Protein AF-A0A8J5CDT2-F1 (afdb_monomer)

InterPro domains:
  IPR004140 Exocyst complex component Exo70 [PTHR12542] (55-231)
  IPR016159 Cullin repeat-like-containing domain superfamily [SSF74788] (76-231)

pLDDT: mean 77.02, std 21.39, range [27.89, 98.38]

Organism: Zingiber officinale (NCBI:txid94328)

Sequence (257 aa):
MAVPQTIASLSRRANLLKESLEKSQSNTESMVAILGSFDHRLSALEAAMRPTQVRTHAIRMAHENIDKALKTTELILTQFDVSSQAEATILRGPHEDLESYLVAVDSLKRTVHFFSSNKSLKNCDRVLNHSNSLLAKAILKLEEEFKQLLATYSKPIEPDRLFDCLPKSLQPQSDQPGNQTDGRKPEHRSLEAAVYKTPTLIPPRVLPLLHDLANQLVQAGHQQQCAKIYRYLCTCFFPENWYYYPFNKSFHEAPMA

Radius of gyration: 49.69 Å; Cα contacts (8 Å, |Δi|>4): 101; chains: 1; bounding box: 106×49×161 Å

Mean predicted aligned error: 15.91 Å

Nearest PDB structures (foldseek):
  2b1e-assembly1_A  TM=8.070E-01  e=1.605E-02  Saccharomyces cerevisiae

Secondary structure (DSSP, 8-state):
--HHHHHHHHHHHHHHHHHHHHHHHHHHHHHHHHHHHHHHHHHHHHHHHHHHHHHHHHHHHHHHHHHHHHHHHHHHHHHHHHHHHHHHHHHH-TTT-HHHHHHHHHHHHHHHHHHHH-GGGGGGHHHHHHHHHHHHHHHHHHHHHHHHHHHHH-PPPPHHHHHTTS-TTTS-----------------------------SS-TTTHHHHHHHHHHHHHTT-HHHHHHHHHHHHHHHS-GGGGGSS-TTSSS-----

Solvent-accessible surface area (backbone atoms only — not comparable to full-atom values): 15197 Å² total; per-residue (Å²): 132,66,69,68,58,52,54,53,52,49,52,52,51,52,52,52,51,49,53,51,48,53,50,52,49,53,52,49,53,50,50,51,52,51,52,53,50,48,53,52,51,50,51,53,49,49,66,67,45,48,63,56,53,54,51,52,51,51,49,52,53,49,50,56,50,50,54,52,51,49,55,52,48,51,54,53,48,56,51,47,53,53,45,54,57,24,46,62,40,53,72,72,35,55,86,84,43,48,66,66,27,52,53,28,52,52,51,45,53,52,49,43,50,53,55,72,70,38,80,88,48,67,89,43,52,66,58,44,52,51,49,50,53,51,50,54,53,42,52,54,53,50,53,50,49,54,50,50,51,50,63,72,48,49,60,69,79,55,71,74,61,56,42,71,26,42,49,87,91,72,37,83,78,78,87,70,92,77,84,86,88,81,85,92,75,93,72,81,83,72,82,66,78,75,73,64,49,80,79,80,57,55,60,79,84,50,50,63,61,52,46,53,50,49,51,53,36,41,76,71,68,38,45,68,56,56,51,49,53,52,49,52,52,52,48,69,58,57,50,81,75,64,78,79,53,96,71,80,74,71,80,84,72,75,82,93,126

Foldseek 3Di:
DVVVVVVVVVVVVVVVVVVVVVVVVVVVVVVVVVVVVVVVVVVVVCVVCVVVVVVVVVVVVVVVVVVVVVVVVVVVVVLVVLLVVLLVLLVVACVVPVVSNLVSLVSLVVSLVVCVVDPVNVVCVVVNVVSVVSNVSSLVRLLVVLLVLLLVFQDQDDPQVQLVQWDPVRRPPPDDPDDDDDDDDDDDPDPPPTRGDPDDRGPPVCVVVSVSSQVSCVVVVNNVSSVCSNVVSVCVSVDPVVVPDPPPPPPVDDDDD

Structure (mmCIF, N/CA/C/O backbone):
data_AF-A0A8J5CDT2-F1
#
_entry.id   AF-A0A8J5CDT2-F1
#
loop_
_atom_site.group_PDB
_atom_site.id
_atom_site.type_symbol
_atom_site.label_atom_id
_atom_site.label_alt_id
_atom_site.label_comp_id
_atom_site.label_asym_id
_atom_site.label_entity_id
_atom_site.label_seq_id
_atom_site.pdbx_PDB_ins_code
_atom_site.Cartn_x
_atom_site.Cartn_y
_atom_site.Cartn_z
_atom_site.occupancy
_atom_site.B_iso_or_equiv
_atom_site.auth_seq_id
_atom_site.auth_comp_id
_atom_site.auth_asym_id
_atom_site.auth_atom_id
_atom_site.pdbx_PDB_model_num
ATOM 1 N N . MET A 1 1 ? -75.107 23.652 79.480 1.00 53.66 1 MET A N 1
ATOM 2 C CA . MET A 1 1 ? -74.470 22.314 79.386 1.00 53.66 1 MET A CA 1
ATOM 3 C C . MET A 1 1 ? -73.651 22.071 78.098 1.00 53.66 1 MET A C 1
ATOM 5 O O . MET A 1 1 ? -73.146 20.972 77.939 1.00 53.66 1 MET A O 1
ATOM 9 N N . ALA A 1 2 ? -73.434 23.051 77.203 1.00 59.97 2 ALA A N 1
ATOM 10 C CA . ALA A 1 2 ? -72.822 22.808 75.880 1.00 59.97 2 ALA A CA 1
ATOM 11 C C . ALA A 1 2 ? -71.272 22.749 75.839 1.00 59.97 2 ALA A C 1
ATOM 13 O O . ALA A 1 2 ? -70.702 22.102 74.968 1.00 59.97 2 ALA A O 1
ATOM 14 N N . VAL A 1 3 ? -70.581 23.394 76.784 1.00 62.50 3 VAL A N 1
ATOM 15 C CA . VAL A 1 3 ? -69.108 23.557 76.777 1.00 62.50 3 VAL A CA 1
ATOM 16 C C . VAL A 1 3 ? -68.310 22.248 76.993 1.00 62.50 3 VAL A C 1
ATOM 18 O O . VAL A 1 3 ? -67.288 22.063 76.338 1.00 62.50 3 VAL A O 1
ATOM 21 N N . PRO A 1 4 ? -68.744 21.287 77.834 1.00 67.94 4 PRO A N 1
ATOM 22 C CA . PRO A 1 4 ? -68.011 20.026 78.013 1.00 67.94 4 PRO A CA 1
ATOM 23 C C . PRO A 1 4 ? -68.044 19.119 76.772 1.00 67.94 4 PRO A C 1
ATOM 25 O O . PRO A 1 4 ? -67.080 18.411 76.483 1.00 67.94 4 PRO A O 1
ATOM 28 N N . GLN A 1 5 ? -69.141 19.154 76.007 1.00 71.94 5 GLN A N 1
ATOM 29 C CA . GLN A 1 5 ? -69.308 18.328 74.806 1.00 71.94 5 GLN A CA 1
ATOM 30 C C . GLN A 1 5 ? -68.453 18.827 73.633 1.00 71.94 5 GLN A C 1
ATOM 32 O O . GLN A 1 5 ? -67.908 18.019 72.876 1.00 71.94 5 GLN A O 1
ATOM 37 N N . THR A 1 6 ? -68.273 20.145 73.494 1.00 78.81 6 THR A N 1
ATOM 38 C CA . THR A 1 6 ? -67.427 20.723 72.439 1.00 78.81 6 THR A CA 1
ATOM 39 C C . THR A 1 6 ? -65.947 20.410 72.665 1.00 78.81 6 THR A C 1
ATOM 41 O O . THR A 1 6 ? -65.276 19.995 71.717 1.00 78.81 6 THR A O 1
ATOM 44 N N . ILE A 1 7 ? -65.464 20.498 73.912 1.00 84.38 7 ILE A N 1
ATOM 45 C CA . ILE A 1 7 ? -64.087 20.143 74.308 1.00 84.38 7 ILE A CA 1
ATOM 46 C C . ILE A 1 7 ? -63.795 18.659 74.036 1.00 84.38 7 ILE A C 1
ATOM 48 O O . ILE A 1 7 ? -62.761 18.333 73.451 1.00 84.38 7 ILE A O 1
ATOM 52 N N . ALA A 1 8 ? -64.724 17.760 74.374 1.00 84.06 8 ALA A N 1
ATOM 53 C CA . ALA A 1 8 ? -64.584 16.333 74.075 1.00 84.06 8 ALA A CA 1
ATOM 54 C C . ALA A 1 8 ? -64.528 16.056 72.558 1.00 84.06 8 ALA A C 1
ATOM 56 O O . ALA A 1 8 ? -63.722 15.243 72.098 1.00 84.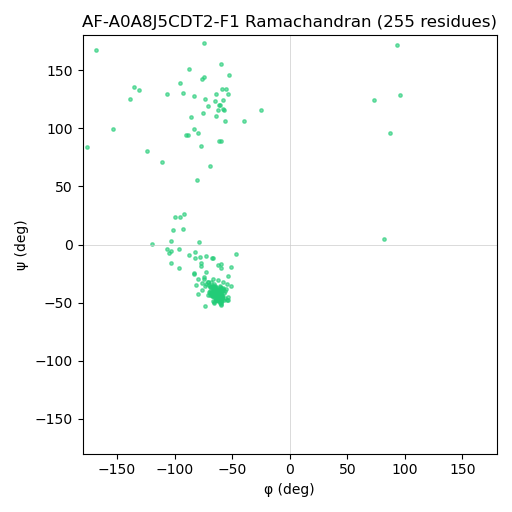06 8 ALA A O 1
ATOM 57 N N . SER A 1 9 ? -65.332 16.767 71.756 1.00 87.31 9 SER A N 1
ATOM 58 C CA . SER A 1 9 ? -65.302 16.637 70.291 1.00 87.31 9 SER A CA 1
ATOM 59 C C . SER A 1 9 ? -63.988 17.140 69.680 1.00 87.31 9 SER A C 1
ATOM 61 O O . SER A 1 9 ? -63.463 16.521 68.752 1.00 87.31 9 SER A O 1
ATOM 63 N N . LEU A 1 10 ? -63.430 18.228 70.224 1.00 90.25 10 LEU A N 1
ATOM 64 C CA . LEU A 1 10 ? -62.171 18.813 69.774 1.00 90.25 10 LEU A CA 1
ATOM 65 C C . LEU A 1 10 ? -60.996 17.894 70.115 1.00 90.25 10 LEU A C 1
ATOM 67 O O . LEU A 1 10 ? -60.162 17.633 69.253 1.00 90.25 10 LEU A O 1
ATOM 71 N N . SER A 1 11 ? -60.980 17.333 71.327 1.00 90.38 11 SER A N 1
ATOM 72 C CA . SER A 1 11 ? -59.987 16.338 71.747 1.00 90.38 11 SER A CA 1
ATOM 73 C C . SER A 1 11 ? -60.021 15.096 70.853 1.00 90.38 11 SER A C 1
ATOM 75 O O . SER A 1 11 ? -58.981 14.653 70.371 1.00 90.38 11 SER A O 1
ATOM 77 N N . ARG A 1 12 ? -61.216 14.589 70.517 1.00 91.69 12 ARG A N 1
ATOM 78 C CA . ARG A 1 12 ? -61.363 13.472 69.572 1.00 91.69 12 ARG A CA 1
ATOM 79 C C . ARG A 1 12 ? -60.804 13.806 68.186 1.00 91.69 12 ARG A C 1
ATOM 81 O O . ARG A 1 12 ? -60.102 12.983 67.609 1.00 91.69 12 ARG A O 1
ATOM 88 N N . ARG A 1 13 ? -61.091 14.998 67.652 1.00 92.06 13 ARG A N 1
ATOM 89 C CA . ARG A 1 13 ? -60.564 15.445 66.348 1.00 92.06 13 ARG A CA 1
ATOM 90 C C . ARG A 1 13 ? -59.044 15.628 66.369 1.00 92.06 13 ARG A C 1
ATOM 92 O O . ARG A 1 13 ? -58.389 15.218 65.419 1.00 92.06 13 ARG A O 1
ATOM 99 N N . ALA A 1 14 ? -58.490 16.185 67.445 1.00 94.06 14 ALA A N 1
ATOM 100 C CA . ALA A 1 14 ? -57.046 16.326 67.627 1.00 94.06 14 ALA A CA 1
ATOM 101 C C . ALA A 1 14 ? -56.344 14.960 67.706 1.00 94.06 14 ALA A C 1
ATOM 103 O O . ALA A 1 14 ? -55.311 14.769 67.070 1.00 94.06 14 ALA A O 1
ATOM 104 N N . ASN A 1 15 ? -56.942 13.990 68.407 1.00 94.44 15 ASN A N 1
ATOM 105 C CA . ASN A 1 15 ? -56.424 12.622 68.478 1.00 94.44 15 ASN A CA 1
ATOM 106 C C . ASN A 1 15 ? -56.444 11.928 67.106 1.00 94.44 15 ASN A C 1
ATOM 108 O O . ASN A 1 15 ? -55.461 11.294 66.741 1.00 94.44 15 ASN A O 1
ATOM 112 N N . LEU A 1 16 ? -57.511 12.101 66.316 1.00 95.44 16 LEU A N 1
ATOM 113 C CA . LEU A 1 16 ? -57.578 11.572 64.945 1.00 95.44 16 LEU A CA 1
ATOM 114 C C . LEU A 1 16 ? -56.542 12.221 64.016 1.00 95.44 16 LEU A C 1
ATOM 116 O O . LEU A 1 16 ? -55.924 11.529 63.212 1.00 95.44 16 LEU A O 1
ATOM 120 N N . LEU A 1 17 ? -56.335 13.538 64.126 1.00 95.88 17 LEU A N 1
ATOM 121 C CA . LEU A 1 17 ? -55.316 14.245 63.345 1.00 95.88 17 LEU A CA 1
ATOM 122 C C . LEU A 1 17 ? -53.914 13.737 63.697 1.00 95.88 17 LEU A C 1
ATOM 124 O O . LEU A 1 17 ? -53.113 13.489 62.801 1.00 95.88 17 LEU A O 1
ATOM 128 N N . LYS A 1 18 ? -53.643 13.543 64.992 1.00 96.31 18 LYS A N 1
ATOM 129 C CA . LYS A 1 18 ? -52.383 12.984 65.482 1.00 96.31 18 LYS A CA 1
ATOM 130 C C . LYS A 1 18 ? -52.153 11.574 64.938 1.00 96.31 18 LYS A C 1
ATOM 132 O O . LYS A 1 18 ? -51.097 11.326 64.373 1.00 96.31 18 LYS A O 1
ATOM 137 N N . GLU A 1 19 ? -53.148 10.693 65.021 1.00 96.50 19 GLU A N 1
ATOM 138 C CA . GLU A 1 19 ? -53.042 9.327 64.492 1.00 96.50 19 GLU A CA 1
ATOM 139 C C . GLU A 1 19 ? -52.830 9.318 62.967 1.00 96.50 19 GLU A C 1
ATOM 141 O O . GLU A 1 19 ? -52.025 8.552 62.440 1.00 96.50 19 GLU A O 1
ATOM 146 N N . SER A 1 20 ? -53.520 10.202 62.235 1.00 96.75 20 SER A N 1
ATOM 147 C CA . SER A 1 20 ? -53.333 10.342 60.788 1.00 96.75 20 SER A CA 1
ATOM 148 C C . SER A 1 20 ? -51.946 10.880 60.433 1.00 96.75 20 SER A C 1
ATOM 150 O O . SER A 1 20 ? -51.384 10.479 59.412 1.00 96.75 20 SER A O 1
ATOM 152 N N . LEU A 1 21 ? -51.393 11.779 61.251 1.00 96.75 21 LEU A N 1
ATOM 153 C CA . LEU A 1 21 ? -50.050 12.321 61.072 1.00 96.75 21 LEU A CA 1
ATOM 154 C C . LEU A 1 21 ? -48.983 11.265 61.380 1.00 96.75 21 LEU A C 1
ATOM 156 O O . LEU A 1 21 ? -48.067 11.102 60.583 1.00 96.75 21 LEU A O 1
ATOM 160 N N . GLU A 1 22 ? -49.146 10.488 62.453 1.00 96.69 22 GLU A N 1
ATOM 161 C CA . GLU A 1 22 ? -48.284 9.342 62.783 1.00 96.69 22 GLU A CA 1
ATOM 162 C C . GLU A 1 22 ? -48.305 8.288 61.663 1.00 96.69 22 GLU A C 1
ATOM 164 O O . GLU A 1 22 ? -47.249 7.829 61.225 1.00 96.69 22 GLU A O 1
ATOM 169 N N . LYS A 1 23 ? -49.485 7.969 61.108 1.00 97.12 23 LYS A N 1
ATOM 170 C CA . LYS A 1 23 ? -49.606 7.117 59.909 1.00 97.12 23 LYS A CA 1
ATOM 171 C C . LYS A 1 23 ? -48.895 7.717 58.696 1.00 97.12 23 LYS A C 1
ATOM 173 O O . LYS A 1 23 ? -48.173 7.006 58.005 1.00 97.12 23 LYS A O 1
ATOM 178 N N . SER A 1 24 ? -49.072 9.011 58.424 1.00 97.25 24 SER A N 1
ATOM 179 C CA . SER A 1 24 ? -48.404 9.684 57.299 1.00 97.25 24 SER A CA 1
ATOM 180 C C . SER A 1 24 ? -46.883 9.707 57.460 1.00 97.25 24 SER A C 1
ATOM 182 O O . SER A 1 24 ? -46.157 9.545 56.477 1.00 97.25 24 SER A O 1
ATOM 184 N N . GLN A 1 25 ? -46.394 9.888 58.686 1.00 97.25 25 GLN A N 1
ATOM 185 C CA . GLN A 1 25 ? -44.974 9.838 59.004 1.00 97.25 25 GLN A CA 1
ATOM 186 C C . GLN A 1 25 ? -44.421 8.425 58.792 1.00 97.25 25 GLN A C 1
ATOM 188 O O . GLN A 1 25 ? -43.458 8.269 58.047 1.00 97.25 25 GLN A O 1
ATOM 193 N N . SER A 1 26 ? -45.086 7.397 59.326 1.00 97.06 26 SER A N 1
ATOM 194 C CA . SER A 1 26 ? -44.713 5.993 59.105 1.00 97.06 26 SER A CA 1
ATOM 195 C C . SER A 1 26 ? -44.714 5.611 57.618 1.00 97.06 26 SER A C 1
ATOM 197 O O . SER A 1 26 ? -43.800 4.933 57.141 1.00 97.06 26 SER A O 1
ATOM 199 N N . ASN A 1 27 ? -45.689 6.105 56.848 1.00 96.69 27 ASN A N 1
ATOM 200 C CA . ASN A 1 27 ? -45.729 5.919 55.397 1.00 96.69 27 ASN A CA 1
ATOM 201 C C . ASN A 1 27 ? -44.538 6.599 54.701 1.00 96.69 27 ASN A C 1
ATOM 203 O O . ASN A 1 27 ? -43.949 6.022 53.788 1.00 96.69 27 ASN A O 1
ATOM 207 N N . THR A 1 28 ? -44.164 7.805 55.136 1.00 97.50 28 THR A N 1
ATOM 208 C CA . THR A 1 28 ? -43.015 8.541 54.584 1.00 97.50 28 THR A CA 1
ATOM 209 C C . THR A 1 28 ? -41.704 7.825 54.901 1.00 97.50 28 THR A C 1
ATOM 211 O O . THR A 1 28 ? -40.880 7.634 54.012 1.00 97.50 28 THR A O 1
ATOM 214 N N . GLU A 1 29 ? -41.527 7.360 56.135 1.00 97.75 29 GLU A N 1
ATOM 215 C CA . GLU A 1 29 ? -40.365 6.567 56.554 1.00 97.75 29 GLU A CA 1
ATOM 216 C C . GLU A 1 29 ? -40.269 5.254 55.766 1.00 97.75 29 GLU A C 1
ATOM 218 O O . GLU A 1 29 ? -39.194 4.896 55.285 1.00 97.75 29 GLU A O 1
ATOM 223 N N . SER A 1 30 ? -41.405 4.585 55.539 1.00 97.75 30 SER A N 1
ATOM 224 C CA . SER A 1 30 ? -41.477 3.390 54.689 1.00 97.75 30 SER A CA 1
ATOM 225 C C . SER A 1 30 ? -41.064 3.697 53.248 1.00 97.75 30 SER A C 1
ATOM 227 O O . SER A 1 30 ? -40.300 2.943 52.649 1.00 97.75 30 SER A O 1
ATOM 229 N N . MET A 1 31 ? -41.513 4.825 52.690 1.00 97.88 31 MET A N 1
ATOM 230 C CA . MET A 1 31 ? -41.121 5.259 51.347 1.00 97.88 31 MET A CA 1
ATOM 231 C C . MET A 1 31 ? -39.620 5.560 51.259 1.00 97.88 31 MET A C 1
ATOM 233 O O . MET A 1 31 ? -38.970 5.131 50.307 1.00 97.88 31 MET A O 1
ATOM 237 N N . VAL A 1 32 ? -39.052 6.243 52.257 1.00 97.88 32 VAL A N 1
ATOM 238 C CA . VAL A 1 32 ? -37.609 6.521 52.332 1.00 97.88 32 VAL A CA 1
ATOM 239 C C . VAL A 1 32 ? -36.811 5.220 52.421 1.00 97.88 32 VAL A C 1
ATOM 241 O O . VAL A 1 32 ? -35.832 5.060 51.693 1.00 97.88 32 VAL A O 1
ATOM 244 N N . ALA A 1 33 ? -37.249 4.263 53.242 1.00 97.75 33 ALA A N 1
ATOM 245 C CA . ALA A 1 33 ? -36.608 2.955 53.348 1.00 97.75 33 ALA A CA 1
ATOM 246 C C . ALA A 1 33 ? -36.645 2.188 52.014 1.00 97.75 33 ALA A C 1
ATOM 248 O O . ALA A 1 33 ? -35.634 1.623 51.591 1.00 97.75 33 ALA A O 1
ATOM 249 N N . ILE A 1 34 ? -37.783 2.215 51.313 1.00 97.69 34 ILE A N 1
ATOM 250 C CA . ILE A 1 34 ? -37.931 1.593 49.991 1.00 97.69 34 ILE A CA 1
ATOM 251 C C . ILE A 1 34 ? -36.992 2.252 48.972 1.00 97.69 34 ILE A C 1
ATOM 253 O O . ILE A 1 34 ? -36.261 1.541 48.282 1.00 97.69 34 ILE A O 1
ATOM 257 N N . LEU A 1 35 ? -36.957 3.585 48.893 1.00 98.19 35 LEU A N 1
ATOM 258 C CA . LEU A 1 35 ? -36.074 4.310 47.970 1.00 98.19 35 LEU A CA 1
ATOM 259 C C . LEU A 1 35 ? -34.593 4.059 48.272 1.00 98.19 35 LEU A C 1
ATOM 261 O O . LEU A 1 35 ? -33.828 3.779 47.351 1.00 98.19 35 LEU A O 1
ATOM 265 N N . GLY A 1 36 ? -34.204 4.061 49.549 1.00 97.81 36 GLY A N 1
ATOM 266 C CA . GLY A 1 36 ? -32.847 3.701 49.964 1.00 97.81 36 GLY A CA 1
ATOM 267 C C . GLY A 1 36 ? -32.479 2.268 49.566 1.00 97.81 36 GLY A C 1
ATOM 268 O O . GLY A 1 36 ? -31.366 2.014 49.107 1.00 97.81 36 GLY A O 1
ATOM 269 N N . SER A 1 37 ? -33.429 1.330 49.655 1.00 97.88 37 SER A N 1
ATOM 270 C CA . SER A 1 37 ? -33.211 -0.049 49.200 1.00 97.88 37 SER A CA 1
ATOM 271 C C . SER A 1 37 ? -33.018 -0.147 47.682 1.00 97.88 37 SER A C 1
ATOM 273 O O . SER A 1 37 ? -32.204 -0.948 47.219 1.00 97.88 37 SER A O 1
ATOM 275 N N . PHE A 1 38 ? -33.728 0.671 46.899 1.00 98.38 38 PHE A N 1
ATOM 276 C CA . PHE A 1 38 ? -33.551 0.724 45.451 1.00 98.38 38 PHE A CA 1
ATOM 277 C C . PHE A 1 38 ? -32.195 1.300 45.072 1.00 98.38 38 PHE A C 1
ATOM 279 O O . PHE A 1 38 ? -31.525 0.705 44.233 1.00 98.38 38 PHE A O 1
ATOM 286 N N . ASP A 1 39 ? -31.772 2.387 45.714 1.00 98.19 39 ASP A N 1
ATOM 287 C CA . ASP A 1 39 ? -30.468 3.005 45.466 1.00 98.19 39 ASP A CA 1
ATOM 288 C C . ASP A 1 39 ? -29.325 2.021 45.754 1.00 98.19 39 ASP A C 1
ATOM 290 O O . ASP A 1 39 ? -28.462 1.783 44.907 1.00 98.19 39 ASP A O 1
ATOM 294 N N . HIS A 1 40 ? -29.393 1.317 46.890 1.00 98.19 40 HIS A N 1
ATOM 295 C CA . HIS A 1 40 ? -28.405 0.295 47.229 1.00 98.19 40 HIS A CA 1
ATOM 296 C C . HIS A 1 40 ? -28.386 -0.865 46.220 1.00 98.19 40 HIS A C 1
ATOM 298 O O . HIS A 1 40 ? -27.317 -1.293 45.780 1.00 98.19 40 HIS A O 1
ATOM 304 N N . ARG A 1 41 ? -29.561 -1.363 45.807 1.00 98.12 41 ARG A N 1
ATOM 305 C CA . ARG A 1 41 ? -29.665 -2.438 44.805 1.00 98.12 41 ARG A CA 1
ATOM 306 C C . ARG A 1 41 ? -29.169 -1.998 43.430 1.00 98.12 41 ARG A C 1
ATOM 308 O O . ARG A 1 41 ? -28.524 -2.797 42.756 1.00 98.12 41 ARG A O 1
ATOM 315 N N . LEU A 1 42 ? -29.455 -0.765 43.016 1.00 98.12 42 LEU A N 1
ATOM 316 C CA . LEU A 1 42 ? -29.000 -0.208 41.743 1.00 98.12 42 LEU A CA 1
ATOM 317 C C . LEU A 1 42 ? -27.479 -0.024 41.749 1.00 98.12 42 LEU A C 1
ATOM 319 O O . LEU A 1 42 ? -26.813 -0.427 40.800 1.00 98.12 42 LEU A O 1
ATOM 323 N N . SER A 1 43 ? -26.931 0.493 42.851 1.00 98.25 43 SER A N 1
ATOM 324 C CA . SER A 1 43 ? -25.489 0.656 43.040 1.00 98.25 43 SER A CA 1
ATOM 325 C C . SER A 1 43 ? -24.759 -0.693 43.016 1.00 98.25 43 SER A C 1
ATOM 327 O O . SER A 1 43 ? -23.771 -0.860 42.298 1.00 98.25 43 SER A O 1
ATOM 329 N N . ALA A 1 44 ? -25.292 -1.704 43.713 1.00 98.06 44 ALA A N 1
ATOM 330 C CA . ALA A 1 44 ? -24.756 -3.065 43.683 1.00 98.06 44 ALA A CA 1
ATOM 331 C C . ALA A 1 44 ? -24.849 -3.700 42.283 1.00 98.06 44 ALA A C 1
ATOM 333 O O . ALA A 1 44 ? -23.907 -4.361 41.841 1.00 98.06 44 ALA A O 1
ATOM 334 N N . LEU A 1 45 ? -25.956 -3.478 41.567 1.00 97.75 45 LEU A N 1
ATOM 335 C CA . LEU A 1 45 ? -26.136 -3.954 40.196 1.00 97.75 45 LEU A CA 1
ATOM 336 C C . LEU A 1 45 ? -25.124 -3.308 39.243 1.00 97.75 45 LEU A C 1
ATOM 338 O O . LEU A 1 45 ? -24.483 -4.015 38.468 1.00 97.75 45 LEU A O 1
ATOM 342 N N . GLU A 1 46 ? -24.939 -1.989 39.314 1.00 97.19 46 GLU A N 1
ATOM 343 C CA . GLU A 1 46 ? -23.963 -1.278 38.487 1.00 97.19 46 GLU A CA 1
ATOM 344 C C . GLU A 1 46 ? -22.540 -1.776 38.767 1.00 97.19 46 GLU A C 1
ATOM 346 O O . GLU A 1 46 ? -21.796 -2.091 37.835 1.00 97.19 46 GLU A O 1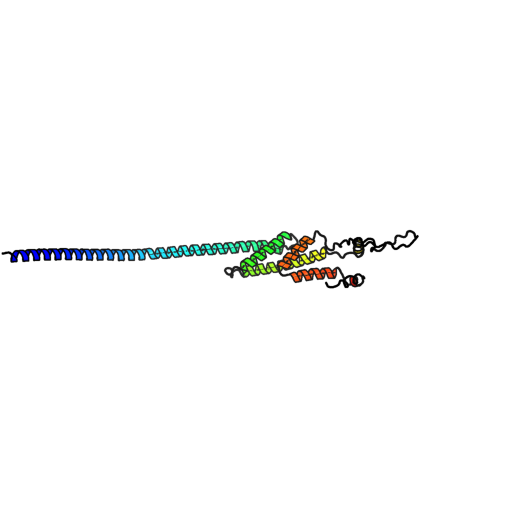
ATOM 351 N N . ALA A 1 47 ? -22.178 -1.928 40.045 1.00 97.56 47 ALA A N 1
ATOM 352 C CA . ALA A 1 47 ? -20.885 -2.466 40.453 1.00 97.56 47 ALA A CA 1
ATOM 353 C C . ALA A 1 47 ? -20.659 -3.896 39.933 1.00 97.56 47 ALA A C 1
ATOM 355 O O . ALA A 1 47 ? -19.551 -4.224 39.504 1.00 97.56 47 ALA A O 1
ATOM 356 N N . ALA A 1 48 ? -21.703 -4.730 39.910 1.00 97.69 48 ALA A N 1
ATOM 357 C CA . ALA A 1 48 ? -21.642 -6.082 39.361 1.00 97.69 48 ALA A CA 1
ATOM 358 C C . ALA A 1 48 ? -21.567 -6.106 37.820 1.00 97.69 48 ALA A C 1
ATOM 360 O O . ALA A 1 48 ? -20.903 -6.972 37.248 1.00 97.69 48 ALA A O 1
ATOM 361 N N . MET A 1 49 ? -22.210 -5.158 37.128 1.00 97.94 49 MET A N 1
ATOM 362 C CA . MET A 1 49 ? -22.239 -5.092 35.659 1.00 97.94 49 MET A CA 1
ATOM 363 C C . MET A 1 49 ? -20.990 -4.446 35.049 1.00 97.94 49 MET A C 1
ATOM 365 O O . MET A 1 49 ? -20.542 -4.863 33.974 1.00 97.94 49 MET A O 1
ATOM 369 N N . ARG A 1 50 ? -20.411 -3.442 35.718 1.00 97.31 50 ARG A N 1
ATOM 370 C CA . ARG A 1 50 ? -19.294 -2.636 35.202 1.00 97.31 50 ARG A CA 1
ATOM 371 C C . ARG A 1 50 ? -18.094 -3.480 34.733 1.00 97.31 50 ARG A C 1
ATOM 373 O O . ARG A 1 50 ? -17.615 -3.225 33.627 1.00 97.31 50 ARG A O 1
ATOM 380 N N . PRO A 1 51 ? -17.619 -4.514 35.461 1.00 97.75 51 PRO A N 1
ATOM 381 C CA . PRO A 1 51 ? -16.508 -5.348 34.995 1.00 97.75 51 PRO A CA 1
ATOM 382 C C . PRO A 1 51 ? -16.794 -6.037 33.657 1.00 97.75 51 PRO A C 1
ATOM 384 O O . PRO A 1 51 ? -15.920 -6.105 32.792 1.00 97.75 51 PRO A O 1
ATOM 387 N N . THR A 1 52 ? -18.021 -6.521 33.461 1.00 97.44 52 THR A N 1
ATOM 388 C CA . THR A 1 52 ? -18.437 -7.179 32.216 1.00 97.44 52 THR A CA 1
ATOM 389 C C . THR A 1 52 ? -18.512 -6.184 31.063 1.00 97.44 52 THR A C 1
ATOM 391 O O . THR A 1 52 ? -18.028 -6.487 29.973 1.00 97.44 52 THR A O 1
ATOM 394 N N . GLN A 1 53 ? -19.039 -4.979 31.295 1.00 97.50 53 GLN A N 1
ATOM 395 C CA . GLN A 1 53 ? -19.080 -3.917 30.283 1.00 97.50 53 GLN A CA 1
ATOM 396 C C . GLN A 1 53 ? -17.675 -3.504 29.834 1.00 97.50 53 GLN A C 1
ATOM 398 O O . GLN A 1 53 ? -17.404 -3.453 28.634 1.00 97.50 53 GLN A O 1
ATOM 403 N N . VAL A 1 54 ? -16.764 -3.279 30.786 1.00 97.75 54 VAL A N 1
ATOM 404 C CA . VAL A 1 54 ? -15.371 -2.905 30.498 1.00 97.75 54 VAL A CA 1
ATOM 405 C C . VAL A 1 54 ? -14.671 -3.999 29.695 1.00 97.75 54 VAL A C 1
ATOM 407 O O . VAL A 1 54 ? -14.065 -3.706 28.664 1.00 97.75 54 VAL A O 1
ATOM 410 N N . ARG A 1 55 ? -14.794 -5.267 30.112 1.00 97.75 55 ARG A N 1
ATOM 411 C CA . ARG A 1 55 ? -14.209 -6.397 29.371 1.00 97.75 55 ARG A CA 1
ATOM 412 C C . ARG A 1 55 ? -14.794 -6.524 27.968 1.00 97.75 55 ARG A C 1
ATOM 414 O O . ARG A 1 55 ? -14.038 -6.663 27.017 1.00 97.75 55 ARG A O 1
ATOM 421 N N . THR A 1 56 ? -16.114 -6.425 27.825 1.00 98.12 56 THR A N 1
ATOM 422 C CA . THR A 1 56 ? -16.787 -6.530 26.519 1.00 98.12 56 THR A CA 1
ATOM 423 C C . THR A 1 56 ? -16.352 -5.407 25.580 1.00 98.12 56 THR A C 1
ATOM 425 O O . THR A 1 56 ? -16.050 -5.655 24.414 1.00 98.12 56 THR A O 1
ATOM 428 N N . HIS A 1 57 ? -16.244 -4.176 26.088 1.00 97.94 57 HIS A N 1
ATOM 429 C CA . HIS A 1 57 ? -15.739 -3.049 25.311 1.00 97.94 57 HIS A CA 1
ATOM 430 C C . HIS A 1 57 ? -14.285 -3.267 24.876 1.00 97.94 57 HIS A C 1
ATOM 432 O O . HIS A 1 57 ? -13.963 -3.074 23.705 1.00 97.94 57 HIS A O 1
ATOM 438 N N . ALA A 1 58 ? -13.414 -3.701 25.792 1.00 97.94 58 ALA A N 1
ATOM 439 C CA . ALA A 1 58 ? -12.016 -3.991 25.484 1.00 97.94 58 ALA A CA 1
ATOM 440 C C . ALA A 1 58 ? -11.875 -5.093 24.422 1.00 97.94 58 ALA A C 1
ATOM 442 O O . ALA A 1 58 ? -11.092 -4.938 23.490 1.00 97.94 58 ALA A O 1
ATOM 443 N N . ILE A 1 59 ? -12.676 -6.160 24.516 1.00 98.00 59 ILE A N 1
ATOM 444 C CA . ILE A 1 59 ? -12.715 -7.247 23.527 1.00 98.00 59 ILE A CA 1
ATOM 445 C C . ILE A 1 59 ? -13.145 -6.715 22.156 1.00 98.00 59 ILE A C 1
ATOM 447 O O . ILE A 1 59 ? -12.467 -6.976 21.165 1.00 98.00 59 ILE A O 1
ATOM 451 N N . ARG A 1 60 ? -14.218 -5.918 22.086 1.00 98.00 60 ARG A N 1
ATOM 452 C CA . ARG A 1 60 ? -14.675 -5.317 20.822 1.00 98.00 60 ARG A CA 1
ATOM 453 C C . ARG A 1 60 ? -13.593 -4.440 20.188 1.00 98.00 60 ARG A C 1
ATOM 455 O O . ARG A 1 60 ? -13.319 -4.570 19.000 1.00 98.00 60 ARG A O 1
ATOM 462 N N . MET A 1 61 ? -12.947 -3.588 20.983 1.00 98.12 61 MET A N 1
ATOM 463 C CA . MET A 1 61 ? -11.837 -2.755 20.509 1.00 98.12 61 MET A CA 1
ATOM 464 C C . MET A 1 61 ? -10.648 -3.589 20.034 1.00 98.12 61 MET A C 1
ATOM 466 O O . MET A 1 61 ? -10.043 -3.261 19.016 1.00 98.12 61 MET A O 1
ATOM 470 N N . ALA A 1 62 ? -10.320 -4.675 20.736 1.00 97.94 62 ALA A N 1
ATOM 471 C CA . ALA A 1 62 ? -9.264 -5.586 20.318 1.00 97.94 62 ALA A CA 1
ATOM 472 C C . ALA A 1 62 ? -9.588 -6.231 18.963 1.00 97.94 62 ALA A C 1
ATOM 474 O O . ALA A 1 62 ? -8.736 -6.206 18.079 1.00 97.94 62 ALA A O 1
ATOM 475 N N . HIS A 1 63 ? -10.815 -6.722 18.765 1.00 98.12 63 HIS A N 1
ATOM 476 C CA . HIS A 1 63 ? -11.256 -7.267 17.477 1.00 98.12 63 HIS A CA 1
ATOM 477 C C . HIS A 1 63 ? -11.162 -6.239 16.349 1.00 98.12 63 HIS A C 1
ATOM 479 O O . HIS A 1 63 ? -10.550 -6.519 15.325 1.00 98.12 63 HIS A O 1
ATOM 485 N N . GLU A 1 64 ? -11.660 -5.020 16.556 1.00 97.69 64 GLU A N 1
ATOM 486 C CA . GLU A 1 64 ? -11.562 -3.963 15.541 1.00 97.69 64 GLU A CA 1
ATOM 487 C C . GLU A 1 64 ? -10.109 -3.610 15.194 1.00 97.69 64 GLU A C 1
ATOM 489 O O . GLU A 1 64 ? -9.795 -3.313 14.039 1.00 97.69 64 GLU A O 1
ATOM 494 N N . ASN A 1 65 ? -9.209 -3.631 16.179 1.00 96.75 65 ASN A N 1
ATOM 495 C CA . ASN A 1 65 ? -7.787 -3.392 15.951 1.00 96.75 65 ASN A CA 1
ATOM 496 C C . ASN A 1 65 ? -7.129 -4.548 15.187 1.00 96.75 65 ASN A C 1
ATOM 498 O O . ASN A 1 65 ? -6.337 -4.291 14.279 1.00 96.75 65 ASN A O 1
ATOM 502 N N . ILE A 1 66 ? -7.480 -5.796 15.515 1.00 97.44 66 ILE A N 1
ATOM 503 C CA . ILE A 1 66 ? -7.026 -6.993 14.794 1.00 97.44 66 ILE A CA 1
ATOM 504 C C . ILE A 1 66 ? -7.489 -6.930 13.336 1.00 97.44 66 ILE A C 1
ATOM 506 O O . ILE A 1 66 ? -6.663 -7.060 12.437 1.00 97.44 66 ILE A O 1
ATOM 510 N N . ASP A 1 67 ? -8.762 -6.630 13.085 1.00 97.19 67 ASP A N 1
ATOM 511 C CA . ASP A 1 67 ? -9.313 -6.547 11.728 1.00 97.19 67 ASP A CA 1
ATOM 512 C C . ASP A 1 67 ? -8.632 -5.455 10.891 1.00 97.19 67 ASP A C 1
ATOM 514 O O . ASP A 1 67 ? -8.341 -5.646 9.708 1.00 97.19 67 ASP A O 1
ATOM 518 N N . LYS A 1 68 ? -8.334 -4.296 11.494 1.00 94.12 68 LYS A N 1
ATOM 519 C CA . LYS A 1 68 ? -7.584 -3.218 10.824 1.00 94.12 68 LYS A CA 1
ATOM 520 C C . LYS A 1 68 ? -6.149 -3.636 10.500 1.00 94.12 68 LYS A C 1
ATOM 522 O O . LYS A 1 68 ? -5.654 -3.323 9.412 1.00 94.12 68 LYS A O 1
ATOM 527 N N . ALA A 1 69 ? -5.482 -4.327 11.424 1.00 92.69 69 ALA A N 1
ATOM 528 C CA . ALA A 1 69 ? -4.127 -4.829 11.219 1.00 92.69 69 ALA A CA 1
ATOM 529 C C . ALA A 1 69 ? -4.082 -5.903 10.121 1.00 92.69 69 ALA A C 1
ATOM 531 O O . ALA A 1 69 ? -3.203 -5.846 9.260 1.00 92.69 69 ALA A O 1
ATOM 532 N N . LEU A 1 70 ? -5.059 -6.815 10.092 1.00 95.75 70 LEU A N 1
ATOM 533 C CA . LEU A 1 70 ? -5.201 -7.826 9.041 1.00 95.75 70 LEU A CA 1
ATOM 534 C C . LEU A 1 70 ? -5.382 -7.183 7.667 1.00 95.75 70 LEU A C 1
ATOM 536 O O . LEU A 1 70 ? -4.573 -7.435 6.780 1.00 95.75 70 LEU A O 1
ATOM 540 N N . LYS A 1 71 ? -6.337 -6.256 7.515 1.00 92.88 71 LYS A N 1
ATOM 541 C CA . LYS A 1 71 ? -6.553 -5.536 6.245 1.00 92.88 71 LYS A CA 1
ATOM 542 C C . LYS A 1 71 ? -5.302 -4.806 5.763 1.00 92.88 71 LYS A C 1
ATOM 544 O O . LYS A 1 71 ? -4.980 -4.822 4.580 1.00 92.88 71 LYS A O 1
ATOM 549 N N . THR A 1 72 ? -4.578 -4.167 6.680 1.00 89.19 72 THR A N 1
ATOM 550 C CA . THR A 1 72 ? -3.320 -3.485 6.339 1.00 89.19 72 THR A CA 1
ATOM 551 C C . THR A 1 72 ? -2.261 -4.487 5.875 1.00 89.19 72 THR A C 1
ATOM 553 O O . THR A 1 72 ? -1.547 -4.222 4.912 1.00 89.19 72 THR A O 1
ATOM 556 N N . THR A 1 73 ? -2.179 -5.647 6.526 1.00 90.12 73 THR A N 1
ATOM 557 C CA . THR A 1 73 ? -1.226 -6.710 6.182 1.00 90.12 73 THR A CA 1
ATOM 558 C C . THR A 1 73 ? -1.537 -7.327 4.820 1.00 90.12 73 THR A C 1
ATOM 560 O O . THR A 1 73 ? -0.624 -7.494 4.018 1.00 90.12 73 THR A O 1
ATOM 563 N N . GLU A 1 74 ? -2.809 -7.593 4.520 1.00 92.06 74 GLU A N 1
ATOM 564 C CA . GLU A 1 74 ? -3.259 -8.077 3.208 1.00 92.06 74 GLU A CA 1
ATOM 565 C C . GLU A 1 74 ? -2.895 -7.097 2.086 1.00 92.06 74 GLU A C 1
ATOM 567 O O . GLU A 1 74 ? -2.329 -7.498 1.070 1.00 92.06 74 GLU A O 1
ATOM 572 N N . LEU A 1 75 ? -3.127 -5.795 2.285 1.00 89.06 75 LEU A N 1
ATOM 573 C CA . LEU A 1 75 ? -2.731 -4.768 1.314 1.00 89.06 75 LEU A CA 1
ATOM 574 C C . LEU A 1 75 ? -1.216 -4.757 1.068 1.00 89.06 75 LEU A C 1
ATOM 576 O O . LEU A 1 75 ? -0.780 -4.674 -0.077 1.00 89.06 75 LEU A O 1
ATOM 580 N N . ILE A 1 76 ? -0.399 -4.881 2.117 1.00 88.25 76 ILE A N 1
ATOM 581 C CA . ILE A 1 76 ? 1.063 -4.958 1.962 1.00 88.25 76 ILE A CA 1
ATOM 582 C C . ILE A 1 76 ? 1.465 -6.229 1.204 1.00 88.25 76 ILE A C 1
ATOM 584 O O . ILE A 1 76 ? 2.326 -6.158 0.327 1.00 88.25 76 ILE A O 1
ATOM 588 N N . LEU A 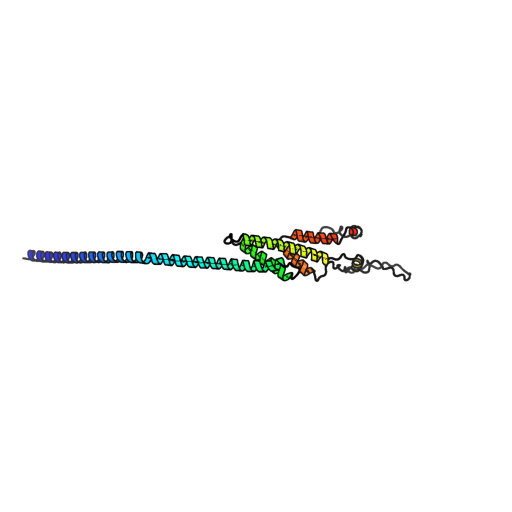1 77 ? 0.850 -7.372 1.524 1.00 90.81 77 LEU A N 1
ATOM 589 C CA . LEU A 1 77 ? 1.157 -8.661 0.904 1.00 90.81 77 LEU A CA 1
ATOM 590 C C . LEU A 1 77 ? 0.835 -8.649 -0.594 1.00 90.81 77 LEU A C 1
ATOM 592 O O . LEU A 1 77 ? 1.701 -8.969 -1.401 1.00 90.81 77 LEU A O 1
ATOM 596 N N . THR A 1 78 ? -0.351 -8.166 -0.974 1.00 90.94 78 THR A N 1
ATOM 597 C CA . THR A 1 78 ? -0.720 -8.030 -2.395 1.00 90.94 78 THR A CA 1
ATOM 598 C C . THR A 1 78 ? 0.266 -7.149 -3.160 1.00 90.94 78 THR A C 1
ATOM 600 O O . THR A 1 78 ? 0.643 -7.464 -4.288 1.00 90.94 78 THR A O 1
ATOM 603 N N . GLN A 1 79 ? 0.753 -6.072 -2.540 1.00 89.75 79 GLN A N 1
ATOM 604 C CA . GLN A 1 79 ? 1.739 -5.207 -3.172 1.00 89.75 79 GLN A CA 1
ATOM 605 C C . GLN A 1 79 ? 3.121 -5.867 -3.290 1.00 89.75 79 GLN A C 1
ATOM 607 O O . GLN A 1 79 ? 3.854 -5.607 -4.248 1.00 89.75 79 GLN A O 1
ATOM 612 N N . PHE A 1 80 ? 3.482 -6.722 -2.332 1.00 88.44 80 PHE A N 1
ATOM 613 C CA . PHE A 1 80 ? 4.705 -7.515 -2.384 1.00 88.44 80 PHE A CA 1
ATOM 614 C C . PHE A 1 80 ? 4.656 -8.552 -3.511 1.00 88.44 80 PHE A C 1
ATOM 616 O O . PHE A 1 80 ? 5.612 -8.640 -4.279 1.00 88.44 80 PHE A O 1
ATOM 623 N N . ASP A 1 81 ? 3.536 -9.259 -3.667 1.00 90.69 81 ASP A N 1
ATOM 624 C CA . ASP A 1 81 ? 3.346 -10.240 -4.743 1.00 90.69 81 ASP A CA 1
ATOM 625 C C . ASP A 1 81 ? 3.480 -9.582 -6.122 1.00 90.69 81 ASP A C 1
ATOM 627 O O . ASP A 1 81 ? 4.215 -10.065 -6.986 1.00 90.69 81 ASP A O 1
ATOM 631 N N . VAL A 1 82 ? 2.848 -8.416 -6.300 1.00 90.19 82 VAL A N 1
ATOM 632 C CA . VAL A 1 82 ? 2.957 -7.614 -7.527 1.00 90.19 82 VAL A CA 1
ATOM 633 C C . VAL A 1 82 ? 4.402 -7.175 -7.788 1.00 90.19 82 VAL A C 1
ATOM 635 O O . VAL A 1 82 ? 4.879 -7.269 -8.921 1.00 90.19 82 VAL A O 1
ATOM 638 N N . SER A 1 83 ? 5.118 -6.718 -6.754 1.00 90.56 83 SER A N 1
ATOM 639 C CA . SER A 1 83 ? 6.528 -6.319 -6.870 1.00 90.56 83 SER A CA 1
ATOM 640 C C . SER A 1 83 ? 7.427 -7.505 -7.239 1.00 90.56 83 SER A C 1
ATOM 642 O O . SER A 1 83 ? 8.266 -7.388 -8.131 1.00 90.56 83 SER A O 1
ATOM 644 N N . SER A 1 84 ? 7.201 -8.673 -6.633 1.00 90.75 84 SER A N 1
ATOM 645 C CA . SER A 1 84 ? 7.962 -9.898 -6.904 1.00 90.75 84 SER A CA 1
ATOM 646 C C . SER A 1 84 ? 7.725 -10.431 -8.323 1.00 90.75 84 SER A C 1
ATOM 648 O O . SER A 1 84 ? 8.676 -10.788 -9.024 1.00 90.75 84 SER A O 1
ATOM 650 N N . GLN A 1 85 ? 6.477 -10.414 -8.801 1.00 90.50 85 GLN A N 1
ATOM 651 C CA . GLN A 1 85 ? 6.151 -10.789 -10.180 1.00 90.50 85 GLN A CA 1
ATOM 652 C C . GLN A 1 85 ? 6.779 -9.824 -11.198 1.00 90.50 85 GLN A C 1
ATOM 654 O O . GLN A 1 85 ? 7.316 -10.255 -12.226 1.00 90.50 85 GLN A O 1
ATOM 659 N N . ALA A 1 86 ? 6.740 -8.519 -10.910 1.00 92.38 86 ALA A N 1
ATOM 660 C CA . ALA A 1 86 ? 7.401 -7.518 -11.736 1.00 92.38 86 ALA A CA 1
ATOM 661 C C . ALA A 1 86 ? 8.920 -7.749 -11.759 1.00 92.38 86 ALA A C 1
ATOM 663 O O . ALA A 1 86 ? 9.510 -7.766 -12.837 1.00 92.38 86 ALA A O 1
ATOM 664 N N . GLU A 1 87 ? 9.548 -8.021 -10.612 1.00 92.69 87 GLU A N 1
ATOM 665 C CA . GLU A 1 87 ? 10.986 -8.295 -10.493 1.00 92.69 87 GLU A CA 1
ATOM 666 C C . GLU A 1 87 ? 11.458 -9.425 -11.405 1.00 92.69 87 GLU A C 1
ATOM 668 O O . GLU A 1 87 ? 12.415 -9.236 -12.160 1.00 92.69 87 GLU A O 1
ATOM 673 N N . ALA A 1 88 ? 10.756 -10.558 -11.422 1.00 91.75 88 ALA A N 1
ATOM 674 C CA . ALA A 1 88 ? 11.095 -11.675 -12.304 1.00 91.75 88 ALA A CA 1
ATOM 675 C C . ALA A 1 88 ? 11.098 -11.280 -13.795 1.00 91.75 88 ALA A C 1
ATOM 677 O O . ALA A 1 88 ? 11.877 -11.810 -14.590 1.00 91.75 88 ALA A O 1
ATOM 678 N N . THR A 1 89 ? 10.237 -10.339 -14.184 1.00 92.62 89 THR A N 1
ATOM 679 C CA . THR A 1 89 ? 10.155 -9.817 -15.557 1.00 92.62 89 THR A CA 1
ATOM 680 C C . THR A 1 89 ? 11.253 -8.781 -15.823 1.00 92.62 89 THR A C 1
ATOM 682 O O . THR A 1 89 ? 11.944 -8.852 -16.839 1.00 92.62 89 THR A O 1
ATOM 685 N N . ILE A 1 90 ? 11.513 -7.876 -14.871 1.00 93.00 90 ILE A N 1
ATOM 686 C CA . ILE A 1 90 ? 12.583 -6.870 -14.973 1.00 93.00 90 ILE A CA 1
ATOM 687 C C . ILE A 1 90 ? 13.972 -7.521 -15.092 1.00 93.00 90 ILE A C 1
ATOM 689 O O . ILE A 1 90 ? 14.835 -7.065 -15.859 1.00 93.00 90 ILE A O 1
ATOM 693 N N . LEU A 1 91 ? 14.202 -8.604 -14.347 1.00 91.44 91 LEU A N 1
ATOM 694 C CA . LEU A 1 91 ? 15.471 -9.327 -14.366 1.00 91.44 91 LEU A CA 1
ATOM 695 C C . LEU A 1 91 ? 15.730 -10.018 -15.709 1.00 91.44 91 LEU A C 1
ATOM 697 O O . LEU A 1 91 ? 16.869 -9.956 -16.175 1.00 91.44 91 LEU A O 1
ATOM 701 N N . ARG A 1 92 ? 14.699 -10.563 -16.370 1.00 90.19 92 ARG A N 1
ATOM 702 C CA . ARG A 1 92 ? 14.816 -11.150 -17.720 1.00 90.19 92 ARG A CA 1
ATOM 703 C C . ARG A 1 92 ? 15.161 -10.113 -18.788 1.00 90.19 92 ARG A C 1
ATOM 705 O O . ARG A 1 92 ? 15.996 -10.378 -19.644 1.00 90.19 92 ARG A O 1
ATOM 712 N N . GLY A 1 93 ? 14.672 -8.883 -18.638 1.00 88.69 93 GLY A N 1
ATOM 713 C CA . GLY A 1 93 ? 15.003 -7.776 -19.540 1.00 88.69 93 GLY A CA 1
ATOM 714 C C . GLY A 1 93 ? 14.004 -7.613 -20.690 1.00 88.69 93 GLY A C 1
ATOM 715 O O . GLY A 1 93 ? 13.125 -8.455 -20.858 1.00 88.69 93 GLY A O 1
ATOM 716 N N . PRO A 1 94 ? 14.114 -6.527 -21.473 1.00 87.94 94 PRO A N 1
ATOM 717 C CA . PRO A 1 94 ? 13.083 -6.153 -22.440 1.00 87.94 94 PRO A CA 1
ATOM 718 C C . PRO A 1 94 ? 13.194 -6.913 -23.774 1.00 87.94 94 PRO A C 1
ATOM 720 O O . PRO A 1 94 ? 12.315 -6.786 -24.620 1.00 87.94 94 PRO A O 1
ATOM 723 N N . HIS A 1 95 ? 14.255 -7.709 -23.954 1.00 82.31 95 HIS A N 1
ATOM 724 C CA . HIS A 1 95 ? 14.547 -8.447 -25.185 1.00 82.31 95 HIS A CA 1
ATOM 725 C C . HIS A 1 95 ? 13.648 -9.676 -25.410 1.00 82.31 95 HIS A C 1
ATOM 727 O O . HIS A 1 95 ? 13.433 -10.067 -26.554 1.00 82.31 95 HIS A O 1
ATOM 733 N N . GLU A 1 96 ? 13.140 -10.303 -24.338 1.00 80.44 96 GLU A N 1
ATOM 734 C CA . GLU A 1 96 ? 12.207 -11.442 -24.442 1.00 80.44 96 GLU A CA 1
ATOM 735 C C . GLU A 1 96 ? 10.812 -10.983 -24.872 1.00 80.44 96 GLU A C 1
ATOM 737 O O . GLU A 1 96 ? 10.242 -11.510 -25.824 1.00 80.44 96 GLU A O 1
ATOM 742 N N . ASP A 1 97 ? 10.263 -10.013 -24.142 1.00 87.19 97 ASP A N 1
ATOM 743 C CA . ASP A 1 97 ? 8.921 -9.485 -24.347 1.00 87.19 97 ASP A CA 1
ATOM 744 C C . ASP A 1 97 ? 8.869 -8.046 -23.831 1.00 87.19 97 ASP A C 1
ATOM 746 O O . ASP A 1 97 ? 8.755 -7.793 -22.625 1.00 87.19 97 ASP A O 1
ATOM 750 N N . LEU A 1 98 ? 8.973 -7.095 -24.760 1.00 86.25 98 LEU A N 1
ATOM 751 C CA . LEU A 1 98 ? 8.954 -5.682 -24.420 1.00 86.25 98 LEU A CA 1
ATOM 752 C C . LEU A 1 98 ? 7.605 -5.264 -23.825 1.00 86.25 98 LEU A C 1
ATOM 754 O O . LEU A 1 98 ? 7.588 -4.469 -22.890 1.00 86.25 98 LEU A O 1
ATOM 758 N N . GLU A 1 99 ? 6.485 -5.789 -24.320 1.00 88.88 99 GLU A N 1
ATOM 759 C CA . GLU A 1 99 ? 5.157 -5.382 -23.855 1.00 88.88 99 GLU A CA 1
ATOM 760 C C . GLU A 1 99 ? 4.953 -5.786 -22.391 1.00 88.88 99 GLU A C 1
ATOM 762 O O . GLU A 1 99 ? 4.670 -4.935 -21.540 1.00 88.88 99 GLU A O 1
ATOM 767 N N . SER A 1 100 ? 5.219 -7.054 -22.060 1.00 91.25 100 SER A N 1
ATOM 768 C CA . SER A 1 100 ? 5.175 -7.532 -20.670 1.00 91.25 100 SER A CA 1
ATOM 769 C C . SER A 1 100 ? 6.176 -6.801 -19.773 1.00 91.25 100 SER A C 1
ATOM 771 O O . SER A 1 100 ? 5.886 -6.527 -18.604 1.00 91.25 100 SER A O 1
ATOM 773 N N . TYR A 1 101 ? 7.348 -6.447 -20.306 1.00 93.12 101 TYR A N 1
ATOM 774 C CA . TYR A 1 101 ? 8.347 -5.676 -19.576 1.00 93.12 101 TYR A CA 1
ATOM 775 C C . TYR A 1 101 ? 7.851 -4.269 -19.226 1.00 93.12 101 TYR A C 1
ATOM 777 O O . TYR A 1 101 ? 7.972 -3.844 -18.075 1.00 93.12 101 TYR A O 1
ATOM 785 N N . LEU A 1 102 ? 7.256 -3.551 -20.182 1.00 90.62 102 LEU A N 1
ATOM 786 C CA . LEU A 1 102 ? 6.704 -2.214 -19.948 1.00 90.62 102 LEU A CA 1
ATOM 787 C C . LEU A 1 102 ? 5.566 -2.250 -18.920 1.00 90.62 102 LEU A C 1
ATOM 789 O O . LEU A 1 102 ? 5.535 -1.419 -18.009 1.00 90.62 102 LEU A O 1
ATOM 793 N N . VAL A 1 103 ? 4.698 -3.264 -18.986 1.00 92.19 103 VAL A N 1
ATOM 794 C CA . VAL A 1 103 ? 3.648 -3.485 -17.978 1.00 92.19 103 VAL A CA 1
ATOM 795 C C . VAL A 1 103 ? 4.250 -3.715 -16.586 1.00 92.19 103 VAL A C 1
ATOM 797 O O . VAL A 1 103 ? 3.763 -3.147 -15.603 1.00 92.19 103 VAL A O 1
ATOM 800 N N . ALA A 1 104 ? 5.330 -4.496 -16.479 1.00 93.69 104 ALA A N 1
ATOM 801 C CA . ALA A 1 104 ? 6.030 -4.721 -15.214 1.00 93.69 104 ALA A CA 1
ATOM 802 C C . ALA A 1 104 ? 6.659 -3.430 -14.657 1.00 93.69 104 ALA A C 1
ATOM 804 O O . ALA A 1 104 ? 6.558 -3.169 -13.455 1.00 93.69 104 ALA A O 1
ATOM 805 N N . VAL A 1 105 ? 7.246 -2.587 -15.515 1.00 92.69 105 VAL A N 1
ATOM 806 C CA . VAL A 1 105 ? 7.783 -1.270 -15.129 1.00 92.69 105 VAL A CA 1
ATOM 807 C C . VAL A 1 105 ? 6.682 -0.364 -14.583 1.00 92.69 105 VAL A C 1
ATOM 809 O O . VAL A 1 105 ? 6.849 0.238 -13.519 1.00 92.69 105 VAL A O 1
ATOM 812 N N . ASP A 1 106 ? 5.537 -0.288 -15.260 1.00 91.94 106 ASP A N 1
ATOM 813 C CA . ASP A 1 106 ? 4.410 0.530 -14.806 1.00 91.94 106 ASP A CA 1
ATOM 814 C C . ASP A 1 106 ? 3.809 0.009 -13.498 1.00 91.94 106 ASP A C 1
ATOM 816 O O . ASP A 1 106 ? 3.466 0.792 -12.606 1.00 91.94 106 ASP A O 1
ATOM 820 N N . SER A 1 107 ? 3.738 -1.311 -13.336 1.00 92.62 107 SER A N 1
ATOM 821 C CA . SER A 1 107 ? 3.327 -1.947 -12.083 1.00 92.62 107 SER A CA 1
ATOM 822 C C . SER A 1 107 ? 4.259 -1.576 -10.918 1.00 92.62 107 SER A C 1
ATOM 824 O O . SER A 1 107 ? 3.810 -1.214 -9.822 1.00 92.62 107 SER A O 1
ATOM 826 N N . LEU A 1 108 ? 5.571 -1.557 -11.165 1.00 92.44 108 LEU A N 1
ATOM 827 C CA . LEU A 1 108 ? 6.573 -1.170 -10.176 1.00 92.44 108 LEU A CA 1
ATOM 828 C C . LEU A 1 108 ? 6.487 0.323 -9.821 1.00 92.44 108 LEU A C 1
ATOM 830 O O . LEU A 1 108 ? 6.547 0.677 -8.643 1.00 92.44 108 LEU A O 1
ATOM 834 N N . LYS A 1 109 ? 6.243 1.205 -10.801 1.00 92.00 109 LYS A N 1
ATOM 835 C CA . LYS A 1 109 ? 5.971 2.635 -10.551 1.00 92.00 109 LYS A CA 1
ATOM 836 C C . LYS A 1 109 ? 4.745 2.830 -9.653 1.00 92.00 109 LYS A C 1
ATOM 838 O O . LYS A 1 109 ? 4.808 3.598 -8.691 1.00 92.00 109 LYS A O 1
ATOM 843 N N . ARG A 1 110 ? 3.645 2.109 -9.916 1.00 91.88 110 ARG A N 1
ATOM 844 C CA . ARG A 1 110 ? 2.436 2.142 -9.063 1.00 91.88 110 ARG A CA 1
ATOM 845 C C . ARG A 1 110 ? 2.738 1.662 -7.647 1.00 91.88 110 ARG A C 1
ATOM 847 O O . ARG A 1 110 ? 2.283 2.281 -6.689 1.00 91.88 110 ARG A O 1
ATOM 854 N N . THR A 1 111 ? 3.547 0.612 -7.521 1.00 90.44 111 THR A N 1
ATOM 855 C CA . THR A 1 111 ? 4.002 0.073 -6.233 1.00 90.44 111 THR A CA 1
ATOM 856 C C . THR A 1 111 ? 4.766 1.109 -5.420 1.00 90.44 111 THR A C 1
ATOM 858 O O . THR A 1 111 ? 4.441 1.371 -4.260 1.00 90.44 111 THR A O 1
ATOM 861 N N . VAL A 1 112 ? 5.757 1.744 -6.043 1.00 90.44 112 VAL A N 1
ATOM 862 C CA . VAL A 1 112 ? 6.553 2.803 -5.420 1.00 90.44 112 VAL A CA 1
ATOM 863 C C . VAL A 1 112 ? 5.653 3.959 -4.986 1.00 90.44 112 VAL A C 1
ATOM 865 O O . VAL A 1 112 ? 5.752 4.407 -3.843 1.00 90.44 112 VAL A O 1
ATOM 868 N N . HIS A 1 113 ? 4.736 4.406 -5.850 1.00 90.00 113 HIS A N 1
ATOM 869 C CA . HIS A 1 113 ? 3.787 5.477 -5.537 1.00 90.00 113 HIS A CA 1
ATOM 870 C C . HIS A 1 113 ? 2.868 5.125 -4.355 1.00 90.00 113 HIS A C 1
ATOM 872 O O . HIS A 1 113 ? 2.627 5.958 -3.478 1.00 90.00 113 HIS A O 1
ATOM 878 N N . PHE A 1 114 ? 2.373 3.886 -4.297 1.00 89.06 114 PHE A N 1
ATOM 879 C CA . PHE A 1 114 ? 1.515 3.409 -3.213 1.00 89.06 114 PHE A CA 1
ATOM 880 C C . PHE A 1 114 ? 2.221 3.474 -1.853 1.00 89.06 114 PHE A C 1
ATOM 882 O O . PHE A 1 114 ? 1.669 4.023 -0.896 1.00 89.06 114 PHE A O 1
ATOM 889 N N . PHE A 1 115 ? 3.450 2.961 -1.766 1.00 86.94 115 PHE A N 1
ATOM 890 C CA . PHE A 1 115 ? 4.217 2.971 -0.518 1.00 86.94 115 PHE A CA 1
ATOM 891 C C . PHE A 1 115 ? 4.689 4.374 -0.120 1.00 86.94 115 PHE A C 1
ATOM 893 O O . PHE A 1 115 ? 4.708 4.693 1.065 1.00 86.94 115 PHE A O 1
ATOM 900 N N . SER A 1 116 ? 5.021 5.233 -1.086 1.00 86.00 116 SER A N 1
ATOM 901 C CA . SER A 1 116 ? 5.442 6.615 -0.806 1.00 86.00 116 SER A CA 1
ATOM 902 C C . SER A 1 116 ? 4.283 7.537 -0.404 1.00 86.00 116 SER A C 1
ATOM 904 O O . SER A 1 116 ? 4.477 8.449 0.400 1.00 86.00 116 SER A O 1
ATOM 906 N N . SER A 1 117 ? 3.064 7.278 -0.887 1.00 86.00 117 SER A N 1
ATOM 907 C CA . SER A 1 117 ? 1.869 8.053 -0.516 1.00 86.00 117 SER A CA 1
ATOM 908 C C . SER A 1 117 ? 1.291 7.652 0.849 1.00 86.00 117 SER A C 1
ATOM 910 O O . SER A 1 117 ? 0.717 8.483 1.558 1.00 86.00 117 SER A O 1
ATOM 912 N N . ASN A 1 118 ? 1.448 6.388 1.256 1.00 80.62 118 ASN A N 1
ATOM 913 C CA . ASN A 1 118 ? 0.862 5.861 2.489 1.00 80.62 118 ASN A CA 1
ATOM 914 C C . ASN A 1 118 ? 1.787 6.019 3.706 1.00 80.62 118 ASN A C 1
ATOM 916 O O . ASN A 1 118 ? 2.590 5.148 4.036 1.00 80.62 118 ASN A O 1
ATOM 920 N N . LYS A 1 119 ? 1.593 7.110 4.461 1.00 70.44 119 LYS A N 1
ATOM 921 C CA . LYS A 1 119 ? 2.357 7.429 5.689 1.00 70.44 119 LYS A CA 1
ATOM 922 C C . LYS A 1 119 ? 2.261 6.379 6.809 1.00 70.44 119 LYS A C 1
ATOM 924 O O . LYS A 1 119 ? 3.067 6.434 7.736 1.00 70.44 119 LYS A O 1
ATOM 929 N N . SER A 1 120 ? 1.285 5.470 6.770 1.00 70.94 120 SER A N 1
ATOM 930 C CA . SER A 1 120 ? 1.133 4.367 7.731 1.00 70.94 120 SER A CA 1
ATOM 931 C C . SER A 1 120 ? 2.100 3.204 7.476 1.00 70.94 120 SER A C 1
ATOM 933 O O . SER A 1 120 ? 2.316 2.396 8.374 1.00 70.94 120 SER A O 1
ATOM 935 N N . LEU A 1 121 ? 2.719 3.136 6.292 1.00 69.25 121 LEU A N 1
ATOM 936 C CA . LEU A 1 121 ? 3.569 2.024 5.854 1.00 69.25 121 LEU A CA 1
ATOM 937 C C . LEU A 1 121 ? 5.072 2.298 6.016 1.00 69.25 121 LEU A C 1
ATOM 939 O O . LEU A 1 121 ? 5.885 1.655 5.362 1.00 69.25 121 LEU A O 1
ATOM 943 N N . LYS A 1 122 ? 5.468 3.211 6.913 1.00 65.81 122 LYS A N 1
ATOM 944 C CA . LYS A 1 122 ? 6.883 3.579 7.155 1.00 65.81 122 LYS A CA 1
ATOM 945 C C . LYS A 1 122 ? 7.799 2.386 7.458 1.00 65.81 122 LYS A C 1
ATOM 947 O O . LYS A 1 122 ? 8.982 2.411 7.158 1.00 65.81 122 LYS A O 1
ATOM 952 N N . ASN A 1 123 ? 7.262 1.299 8.011 1.00 68.50 123 ASN A N 1
ATOM 953 C CA . ASN A 1 123 ? 8.052 0.095 8.283 1.00 68.50 123 ASN A CA 1
ATOM 954 C C . ASN A 1 123 ? 8.421 -0.696 7.008 1.00 68.50 123 ASN A C 1
ATOM 956 O O . ASN A 1 123 ? 9.244 -1.610 7.072 1.00 68.50 123 ASN A O 1
ATOM 960 N N . CYS A 1 124 ? 7.845 -0.349 5.853 1.00 74.25 124 CYS A N 1
ATOM 961 C CA . CYS A 1 124 ? 8.114 -0.960 4.551 1.00 74.25 124 CYS A CA 1
ATOM 962 C C . CYS A 1 124 ? 9.208 -0.234 3.750 1.00 74.25 124 CYS A C 1
ATOM 964 O O . CYS A 1 124 ? 9.392 -0.550 2.575 1.00 74.25 124 CYS A O 1
ATOM 966 N N . ASP A 1 125 ? 9.981 0.670 4.365 1.00 80.44 125 ASP A N 1
ATOM 967 C CA . ASP A 1 125 ? 11.072 1.406 3.704 1.00 80.44 125 ASP A CA 1
ATOM 968 C C . ASP A 1 125 ? 12.045 0.485 2.952 1.00 80.44 125 ASP A C 1
ATOM 970 O O . ASP A 1 125 ? 12.500 0.814 1.861 1.00 80.44 125 ASP A O 1
ATOM 974 N N . ARG A 1 126 ? 12.321 -0.719 3.474 1.00 81.56 126 ARG A N 1
ATOM 975 C CA . ARG A 1 126 ? 13.152 -1.712 2.768 1.00 81.56 126 ARG A CA 1
ATOM 976 C C . ARG A 1 126 ? 12.538 -2.169 1.441 1.00 81.56 126 ARG A C 1
ATOM 978 O O . ARG A 1 126 ? 13.254 -2.252 0.450 1.00 81.56 126 ARG A O 1
ATOM 985 N N . VAL A 1 127 ? 11.233 -2.444 1.416 1.00 82.19 127 VAL A N 1
ATOM 986 C CA . VAL A 1 127 ? 10.506 -2.884 0.209 1.00 82.19 127 VAL A CA 1
ATOM 987 C C . VAL A 1 127 ? 10.404 -1.739 -0.796 1.00 82.19 127 VAL A C 1
ATOM 989 O O . VAL A 1 127 ? 10.600 -1.947 -1.994 1.00 82.19 127 VAL A O 1
ATOM 992 N N . LEU A 1 128 ? 10.163 -0.519 -0.310 1.00 88.00 128 LEU A N 1
ATOM 993 C CA . LEU A 1 128 ? 10.159 0.687 -1.132 1.00 88.00 128 LEU A CA 1
ATOM 994 C C . LEU A 1 128 ? 11.538 0.936 -1.762 1.00 88.00 128 LEU A C 1
ATOM 996 O O . LEU A 1 128 ? 11.631 1.154 -2.967 1.00 88.00 128 LEU A O 1
ATOM 1000 N N . ASN A 1 129 ? 12.612 0.844 -0.978 1.00 88.88 129 ASN A N 1
ATOM 1001 C CA . ASN A 1 129 ? 13.981 1.013 -1.467 1.00 88.88 129 ASN A CA 1
ATOM 1002 C C . ASN A 1 129 ? 14.369 -0.070 -2.482 1.00 88.88 129 ASN A C 1
ATOM 1004 O O . ASN A 1 129 ? 14.969 0.249 -3.509 1.00 88.88 129 ASN A O 1
ATOM 1008 N N . HIS A 1 130 ? 13.988 -1.328 -2.237 1.00 89.12 130 HIS A N 1
ATOM 1009 C CA . HIS A 1 130 ? 14.176 -2.423 -3.196 1.00 89.12 130 HIS A CA 1
ATOM 1010 C C . HIS A 1 130 ? 13.439 -2.150 -4.511 1.00 89.12 130 HIS A C 1
ATOM 1012 O O . HIS A 1 130 ? 14.048 -2.184 -5.578 1.00 89.12 130 HIS A O 1
ATOM 1018 N N . SER A 1 131 ? 12.162 -1.765 -4.434 1.00 90.44 131 SER A N 1
ATOM 1019 C CA . SER A 1 131 ? 11.341 -1.439 -5.609 1.00 90.44 131 SER A CA 1
ATOM 1020 C C . SER A 1 131 ? 11.905 -0.248 -6.394 1.00 90.44 131 SER A C 1
ATOM 1022 O O . SER A 1 131 ? 11.942 -0.278 -7.620 1.00 90.44 131 SER A O 1
ATOM 1024 N N . ASN A 1 132 ? 12.419 0.777 -5.705 1.00 91.69 132 ASN A N 1
ATOM 1025 C CA . ASN A 1 132 ? 13.108 1.909 -6.331 1.00 91.69 132 ASN A CA 1
ATOM 1026 C C . ASN A 1 132 ? 14.413 1.490 -7.022 1.00 91.69 132 ASN A C 1
ATOM 1028 O O . ASN A 1 132 ? 14.684 1.927 -8.140 1.00 91.69 132 ASN A O 1
ATOM 1032 N N . SER A 1 133 ? 15.216 0.631 -6.388 1.00 93.00 133 SER A N 1
ATOM 1033 C CA . SER A 1 133 ? 16.442 0.097 -6.994 1.00 93.00 133 SER A CA 1
ATOM 1034 C C . SER A 1 133 ? 16.133 -0.713 -8.251 1.00 93.00 133 SER A C 1
ATOM 1036 O O . SER A 1 133 ? 16.797 -0.557 -9.278 1.00 93.00 133 SER A O 1
ATOM 1038 N N . LEU A 1 134 ? 15.096 -1.545 -8.192 1.00 93.44 134 LEU A N 1
ATOM 1039 C CA . LEU A 1 134 ? 14.636 -2.334 -9.323 1.00 93.44 134 LEU A CA 1
ATOM 1040 C C . LEU A 1 134 ? 14.105 -1.444 -10.457 1.00 93.44 134 LEU A C 1
ATOM 1042 O O . LEU A 1 134 ? 14.423 -1.695 -11.617 1.00 93.44 134 LEU A O 1
ATOM 1046 N N . LEU A 1 135 ? 13.380 -0.369 -10.134 1.00 93.19 135 LEU A N 1
ATOM 1047 C CA . LEU A 1 135 ? 12.893 0.595 -11.120 1.00 93.19 135 LEU A CA 1
ATOM 1048 C C . LEU A 1 135 ? 14.051 1.321 -11.811 1.00 93.19 135 LEU A C 1
ATOM 1050 O O . LEU A 1 135 ? 14.046 1.453 -13.032 1.00 93.19 135 LEU A O 1
ATOM 1054 N N . ALA A 1 136 ? 15.077 1.726 -11.058 1.00 92.81 136 ALA A N 1
ATOM 1055 C CA . ALA A 1 136 ? 16.283 2.322 -11.627 1.00 92.81 136 ALA A CA 1
ATOM 1056 C C . ALA A 1 136 ? 17.001 1.353 -12.582 1.00 92.81 136 ALA A C 1
ATOM 1058 O O . ALA A 1 136 ? 17.360 1.736 -13.694 1.00 92.81 136 ALA A O 1
ATOM 1059 N N . LYS A 1 137 ? 17.149 0.077 -12.193 1.00 94.12 137 LYS A N 1
ATOM 1060 C CA . LYS A 1 137 ? 17.694 -0.969 -13.078 1.00 94.12 137 LYS A CA 1
ATOM 1061 C C . LYS A 1 137 ? 16.844 -1.153 -14.332 1.00 94.12 137 LYS A C 1
ATOM 1063 O O . LYS A 1 137 ? 17.397 -1.338 -15.413 1.00 94.12 137 LYS A O 1
ATOM 1068 N N . ALA A 1 138 ? 15.522 -1.108 -14.194 1.00 93.38 138 ALA A N 1
ATOM 1069 C CA . ALA A 1 138 ? 14.627 -1.273 -15.324 1.00 93.38 138 ALA A CA 1
ATOM 1070 C C . ALA A 1 138 ? 14.786 -0.147 -16.347 1.00 93.38 138 ALA A C 1
ATOM 1072 O O . ALA A 1 138 ? 14.898 -0.402 -17.542 1.00 93.38 138 ALA A O 1
ATOM 1073 N N . ILE A 1 139 ? 14.874 1.095 -15.869 1.00 92.50 139 ILE A N 1
ATOM 1074 C CA . ILE A 1 139 ? 15.098 2.263 -16.723 1.00 92.50 139 ILE A CA 1
ATOM 1075 C C . ILE A 1 139 ? 16.432 2.146 -17.471 1.00 92.50 139 ILE A C 1
ATOM 1077 O O . ILE A 1 139 ? 16.460 2.374 -18.675 1.00 92.50 139 ILE A O 1
ATOM 1081 N N . LEU A 1 140 ? 17.511 1.718 -16.805 1.00 92.06 140 LEU A N 1
ATOM 1082 C CA . LEU A 1 140 ? 18.805 1.501 -17.467 1.00 92.06 140 LEU A CA 1
ATOM 1083 C C . LEU A 1 140 ? 18.711 0.468 -18.601 1.00 92.06 140 LEU A C 1
ATOM 1085 O O . LEU A 1 140 ? 19.220 0.709 -19.693 1.00 92.06 140 LEU A O 1
ATOM 1089 N N . LYS A 1 141 ? 18.004 -0.645 -18.379 1.00 92.31 141 LYS A N 1
ATOM 1090 C CA . LYS A 1 141 ? 17.769 -1.649 -19.428 1.00 92.31 141 LYS A CA 1
ATOM 1091 C C . LYS A 1 141 ? 16.935 -1.100 -20.591 1.00 92.31 141 LYS A C 1
ATOM 1093 O O . LYS A 1 141 ? 17.210 -1.433 -21.739 1.00 92.31 141 LYS A O 1
ATOM 1098 N N . LEU A 1 142 ? 15.946 -0.242 -20.322 1.00 91.88 142 LEU A N 1
ATOM 1099 C CA . LEU A 1 142 ? 15.187 0.442 -21.378 1.00 91.88 142 LEU A CA 1
ATOM 1100 C C . LEU A 1 142 ? 16.074 1.386 -22.196 1.00 91.88 142 LEU A C 1
ATOM 1102 O O . LEU A 1 142 ? 15.933 1.451 -23.415 1.00 91.88 142 LEU A O 1
ATOM 1106 N N . GLU A 1 143 ? 16.998 2.103 -21.552 1.00 89.50 143 GLU A N 1
ATOM 1107 C CA . GLU A 1 143 ? 17.965 2.950 -22.255 1.00 89.50 143 GLU A CA 1
ATOM 1108 C C . GLU A 1 143 ? 18.905 2.132 -23.149 1.00 89.50 143 GLU A C 1
ATOM 1110 O O . GLU A 1 143 ? 19.221 2.562 -24.260 1.00 89.50 143 GLU A O 1
ATOM 1115 N N . GLU A 1 144 ? 19.362 0.969 -22.681 1.00 90.50 144 GLU A N 1
ATOM 1116 C CA . GLU A 1 144 ? 20.200 0.046 -23.454 1.00 90.50 144 GLU A CA 1
ATOM 1117 C C . GLU A 1 144 ? 19.462 -0.515 -24.672 1.00 90.50 144 GLU A C 1
ATOM 1119 O O . GLU A 1 144 ? 19.985 -0.430 -25.783 1.00 90.50 144 GLU A O 1
ATOM 1124 N N . GLU A 1 145 ? 18.226 -0.988 -24.506 1.00 89.12 145 GLU A N 1
ATOM 1125 C CA . GLU A 1 145 ? 17.413 -1.470 -25.630 1.00 89.12 145 GLU A CA 1
ATOM 1126 C C . GLU A 1 145 ? 17.091 -0.352 -26.624 1.00 89.12 145 GLU A C 1
ATOM 1128 O O . GLU A 1 145 ? 17.198 -0.545 -27.834 1.00 89.12 145 GLU A O 1
ATOM 1133 N N . PHE A 1 146 ? 16.779 0.856 -26.143 1.00 87.38 146 PHE A N 1
ATOM 1134 C CA . PHE A 1 146 ? 16.562 2.016 -27.010 1.00 87.38 146 PHE A CA 1
ATOM 1135 C C . PHE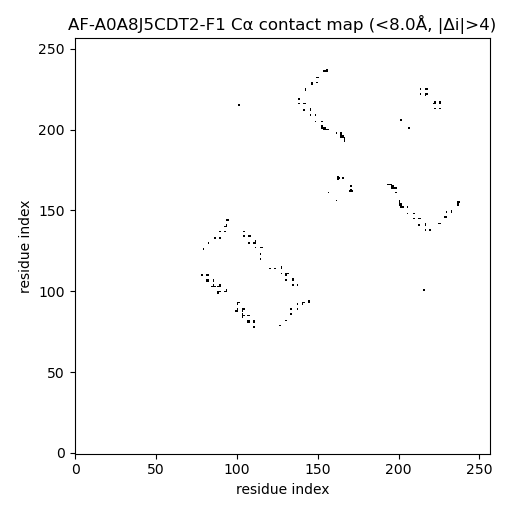 A 1 146 ? 17.810 2.339 -27.850 1.00 87.38 146 PHE A C 1
ATOM 1137 O O . PHE A 1 146 ? 17.707 2.560 -29.061 1.00 87.38 146 PHE A O 1
ATOM 1144 N N . LYS A 1 147 ? 19.006 2.305 -27.239 1.00 87.00 147 LYS A N 1
ATOM 1145 C CA . LYS A 1 147 ? 20.292 2.443 -27.952 1.00 87.00 147 LYS A CA 1
ATOM 1146 C C . LYS A 1 147 ? 20.483 1.324 -28.976 1.00 87.00 147 LYS A C 1
ATOM 1148 O O . LYS A 1 147 ? 20.846 1.610 -30.117 1.00 87.00 147 LYS A O 1
ATOM 1153 N N . GLN A 1 148 ? 20.251 0.072 -28.585 1.00 87.81 148 GLN A N 1
ATOM 1154 C CA . GLN A 1 148 ? 20.468 -1.105 -29.426 1.00 87.81 148 GLN A CA 1
ATOM 1155 C C . GLN A 1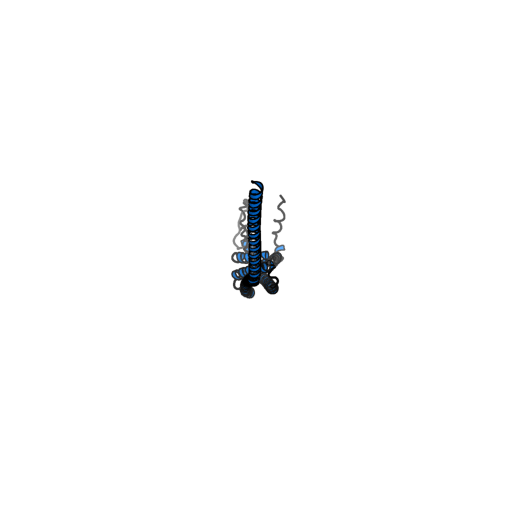 148 ? 19.532 -1.122 -30.637 1.00 87.81 148 GLN A C 1
ATOM 1157 O O . GLN A 1 148 ? 19.983 -1.372 -31.757 1.00 87.81 148 GLN A O 1
ATOM 1162 N N . LEU A 1 149 ? 18.253 -0.799 -30.444 1.00 84.69 149 LEU A N 1
ATOM 1163 C CA . LEU A 1 149 ? 17.269 -0.672 -31.518 1.00 84.69 149 LEU A CA 1
ATOM 1164 C C . LEU A 1 149 ? 17.678 0.404 -32.520 1.00 84.69 149 LEU A C 1
ATOM 1166 O O . LEU A 1 149 ? 17.722 0.143 -33.723 1.00 84.69 149 LEU A O 1
ATOM 1170 N N . LEU A 1 150 ? 18.039 1.593 -32.037 1.00 81.44 150 LEU A N 1
ATOM 1171 C CA . LEU A 1 150 ? 18.508 2.665 -32.910 1.00 81.44 150 LEU A CA 1
ATOM 1172 C C . LEU A 1 150 ? 19.784 2.270 -33.661 1.00 81.44 150 LEU A C 1
ATOM 1174 O O . LEU A 1 150 ? 19.849 2.500 -34.864 1.00 81.44 150 LEU A O 1
ATOM 1178 N N . ALA A 1 151 ? 20.762 1.646 -33.004 1.00 82.44 151 ALA A N 1
ATOM 1179 C CA . ALA A 1 151 ? 22.000 1.205 -33.647 1.00 82.44 151 ALA A CA 1
ATOM 1180 C C . ALA A 1 151 ? 21.772 0.104 -34.700 1.00 82.44 151 ALA A C 1
ATOM 1182 O O . ALA A 1 151 ? 22.435 0.090 -35.732 1.00 82.44 151 ALA A O 1
ATOM 1183 N N . THR A 1 152 ? 20.822 -0.803 -34.461 1.00 83.00 152 THR A N 1
ATOM 1184 C CA . THR A 1 152 ? 20.537 -1.942 -35.353 1.00 83.00 152 THR A CA 1
ATOM 1185 C C . THR A 1 152 ? 19.767 -1.516 -36.602 1.00 83.00 152 THR A C 1
ATOM 1187 O O . THR A 1 152 ? 20.008 -2.026 -37.700 1.00 83.00 152 THR A O 1
ATOM 1190 N N . TY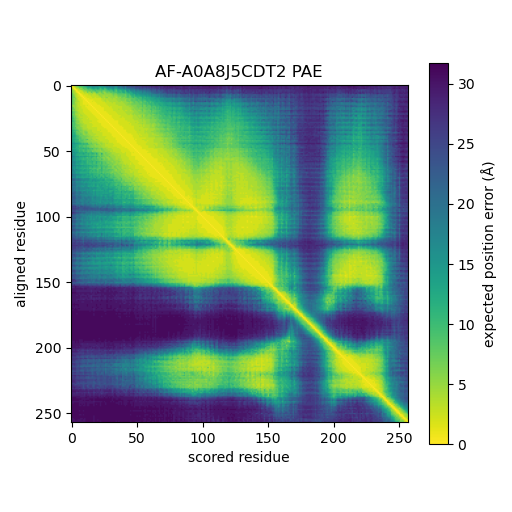R A 1 153 ? 18.816 -0.595 -36.441 1.00 76.25 153 TYR A N 1
ATOM 1191 C CA . TYR A 1 153 ? 17.861 -0.247 -37.493 1.00 76.25 153 TYR A CA 1
ATOM 1192 C C . TYR A 1 153 ? 18.153 1.072 -38.206 1.00 76.25 153 TYR A C 1
ATOM 1194 O O . TYR A 1 153 ? 17.634 1.278 -39.304 1.00 76.25 153 TYR A O 1
ATOM 1202 N N . SER A 1 154 ? 19.000 1.929 -37.640 1.00 70.31 154 SER A N 1
ATOM 1203 C CA . SER A 1 154 ? 19.507 3.109 -38.340 1.00 70.31 154 SER A CA 1
ATOM 1204 C C . SER A 1 154 ? 20.687 2.674 -39.206 1.00 70.31 154 SER A C 1
ATOM 1206 O O . SER A 1 154 ? 21.791 2.462 -38.713 1.00 70.31 154 SER A O 1
ATOM 1208 N N . LYS A 1 155 ? 20.453 2.477 -40.505 1.00 64.62 155 LYS A N 1
ATOM 1209 C CA . LYS A 1 155 ? 21.526 2.206 -41.474 1.00 64.62 155 LYS A CA 1
ATOM 1210 C C . LYS A 1 155 ? 21.933 3.522 -42.146 1.00 64.62 155 LYS A C 1
ATOM 1212 O O . LYS A 1 155 ? 21.036 4.298 -42.480 1.00 64.62 155 LYS A O 1
ATOM 1217 N N . PRO A 1 156 ? 23.238 3.782 -42.375 1.00 59.34 156 PRO A N 1
ATOM 1218 C CA . PRO A 1 156 ? 23.669 4.923 -43.176 1.00 59.34 156 PRO A CA 1
ATOM 1219 C C . PRO A 1 156 ? 22.968 4.875 -44.532 1.00 59.34 156 PRO A C 1
ATOM 1221 O O . PRO A 1 156 ? 22.960 3.830 -45.187 1.00 59.34 156 PRO A O 1
ATOM 1224 N N . ILE A 1 157 ? 22.351 5.982 -44.944 1.00 58.91 157 ILE A N 1
ATOM 1225 C CA . ILE A 1 157 ? 21.785 6.051 -46.287 1.00 58.91 157 ILE A CA 1
ATOM 1226 C C . ILE A 1 157 ? 22.960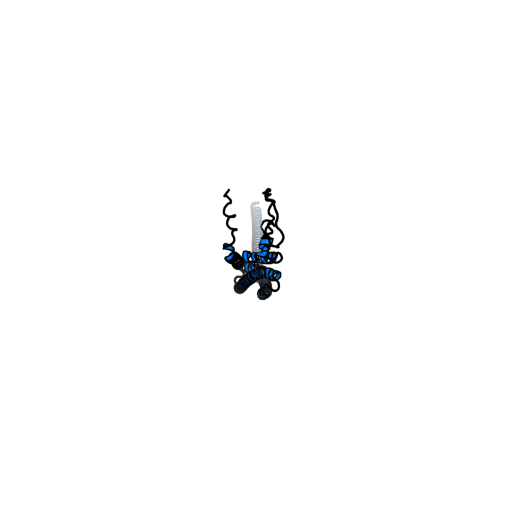 6.125 -47.261 1.00 58.91 157 ILE A C 1
ATOM 1228 O O . ILE A 1 157 ? 23.764 7.054 -47.198 1.00 58.91 157 ILE A O 1
ATOM 1232 N N . GLU A 1 158 ? 23.063 5.138 -48.149 1.00 58.12 158 GLU A N 1
ATOM 1233 C CA . GLU A 1 158 ? 24.011 5.182 -49.260 1.00 58.12 158 GLU A CA 1
ATOM 1234 C C . GLU A 1 158 ? 23.726 6.427 -50.118 1.00 58.12 158 GLU A C 1
ATOM 1236 O O . GLU A 1 158 ? 22.559 6.675 -50.442 1.00 58.12 158 GLU A O 1
ATOM 1241 N N . PRO A 1 159 ? 24.751 7.210 -50.498 1.00 58.34 159 PRO A N 1
ATOM 1242 C CA . PRO A 1 159 ? 24.569 8.458 -51.242 1.00 58.34 159 PRO A CA 1
ATOM 1243 C C . PRO A 1 159 ? 23.748 8.260 -52.526 1.00 58.34 159 PRO A C 1
ATOM 1245 O O . PRO A 1 159 ? 22.899 9.091 -52.837 1.00 58.34 159 PRO A O 1
ATOM 1248 N N . ASP A 1 160 ? 23.891 7.108 -53.184 1.00 57.41 160 ASP A N 1
ATOM 1249 C CA . ASP A 1 160 ? 23.145 6.719 -54.388 1.00 57.41 160 ASP A CA 1
ATOM 1250 C C . ASP A 1 160 ? 21.618 6.715 -54.175 1.00 57.41 160 ASP A C 1
ATOM 1252 O O . ASP A 1 160 ? 20.857 7.194 -55.015 1.00 57.41 160 ASP A O 1
ATOM 1256 N N . ARG A 1 161 ? 21.154 6.290 -52.993 1.00 58.97 161 ARG A N 1
ATOM 1257 C CA . ARG A 1 161 ? 19.721 6.231 -52.647 1.00 58.97 161 ARG A CA 1
ATOM 1258 C C . ARG A 1 161 ? 19.123 7.596 -52.310 1.00 58.97 161 ARG A C 1
ATOM 1260 O O . ARG A 1 161 ? 17.902 7.751 -52.321 1.00 58.97 161 ARG A O 1
ATOM 1267 N N . LEU A 1 162 ? 19.955 8.589 -51.989 1.00 62.44 162 LEU A N 1
ATOM 1268 C CA . LEU A 1 162 ? 19.500 9.970 -51.805 1.00 62.44 162 LEU A CA 1
ATOM 1269 C C . LEU A 1 162 ? 19.230 10.640 -53.147 1.00 62.44 162 LEU A C 1
ATOM 1271 O O . LEU A 1 162 ? 18.282 11.417 -53.245 1.00 62.44 162 LEU A O 1
ATOM 1275 N N . PHE A 1 163 ? 19.984 10.288 -54.191 1.00 62.19 163 PHE A N 1
ATOM 1276 C CA . PHE A 1 163 ? 19.677 10.734 -55.547 1.00 62.19 163 PHE A CA 1
ATOM 1277 C C . PHE A 1 163 ? 18.358 10.127 -56.045 1.00 62.19 163 PHE A C 1
ATOM 1279 O O . PHE A 1 163 ? 17.568 10.837 -56.659 1.00 62.19 163 PHE A O 1
ATOM 1286 N N . ASP A 1 164 ? 18.026 8.884 -55.686 1.00 63.00 164 ASP A N 1
ATOM 1287 C CA . ASP A 1 164 ? 16.703 8.276 -55.948 1.00 63.00 164 ASP A CA 1
ATOM 1288 C C . ASP A 1 164 ? 15.520 9.022 -55.306 1.00 63.00 164 ASP A C 1
ATOM 1290 O O . ASP A 1 164 ? 14.372 8.875 -55.733 1.00 63.00 164 ASP A O 1
ATOM 1294 N N . CYS A 1 165 ? 15.791 9.839 -54.286 1.00 60.03 165 CYS A N 1
ATOM 1295 C CA . CYS A 1 165 ? 14.798 10.673 -53.611 1.00 60.03 165 CYS A CA 1
ATOM 1296 C C . CYS A 1 165 ? 14.603 12.048 -54.280 1.00 60.03 165 CYS A C 1
ATOM 1298 O O . CYS A 1 165 ? 13.676 12.779 -53.909 1.00 60.03 165 CYS A O 1
ATOM 1300 N N . LEU A 1 166 ? 15.454 12.404 -55.252 1.00 63.62 166 LEU A N 1
ATOM 1301 C CA . LEU A 1 166 ? 15.377 13.650 -56.012 1.00 63.62 166 LEU A CA 1
ATOM 1302 C C . LEU A 1 166 ? 14.457 13.506 -57.240 1.00 63.62 166 LEU A C 1
ATOM 1304 O O . LEU A 1 166 ? 14.359 12.430 -57.831 1.00 63.62 166 LEU A O 1
ATOM 1308 N N . PRO A 1 167 ? 13.812 14.599 -57.688 1.00 61.81 167 PRO A N 1
ATOM 1309 C CA . PRO A 1 167 ? 13.140 14.639 -58.984 1.00 61.81 167 PRO A CA 1
ATOM 1310 C C . PRO A 1 167 ? 14.088 14.210 -60.113 1.00 61.81 167 PRO A C 1
ATOM 1312 O O . PRO A 1 167 ? 15.266 14.565 -60.094 1.00 61.81 167 PRO A O 1
ATOM 1315 N N . LYS A 1 168 ? 13.566 13.532 -61.146 1.00 56.81 168 LYS A N 1
ATOM 1316 C CA . LYS A 1 168 ? 14.335 13.030 -62.311 1.00 56.81 168 LYS A CA 1
ATOM 1317 C C . LYS A 1 168 ? 15.217 14.089 -63.001 1.00 56.81 168 LYS A C 1
ATOM 1319 O O . LYS A 1 168 ? 16.138 13.742 -63.725 1.00 56.81 168 LYS A O 1
ATOM 1324 N N . SER A 1 169 ? 14.938 15.375 -62.791 1.00 55.72 169 SER A N 1
ATOM 1325 C CA . SER A 1 169 ? 15.696 16.518 -63.316 1.00 55.72 169 SER A CA 1
ATOM 1326 C C . SER A 1 169 ? 16.952 16.892 -62.512 1.00 55.72 169 SER A C 1
ATOM 1328 O O . SER A 1 169 ? 17.728 17.724 -62.980 1.00 55.72 169 SER A O 1
ATOM 1330 N N . LEU A 1 170 ? 17.137 16.332 -61.312 1.00 56.16 170 LEU A N 1
ATOM 1331 C CA . LEU A 1 170 ? 18.239 16.622 -60.382 1.00 56.16 170 LEU A CA 1
ATOM 1332 C C . LEU A 1 170 ? 19.101 15.386 -60.065 1.00 56.16 170 LEU A C 1
ATOM 1334 O O . LEU A 1 170 ? 20.051 15.486 -59.291 1.00 56.16 170 LEU A O 1
ATOM 1338 N N . GLN A 1 171 ? 18.780 14.230 -60.649 1.00 62.34 171 GLN A N 1
ATOM 1339 C CA . GLN A 1 171 ? 19.598 13.022 -60.553 1.00 62.34 171 GLN A CA 1
ATOM 1340 C C . GLN A 1 171 ? 20.829 13.126 -61.473 1.00 62.34 171 GLN A C 1
ATOM 1342 O O . GLN A 1 171 ? 20.701 13.662 -62.578 1.00 62.34 171 GLN A O 1
ATOM 1347 N N . PRO A 1 172 ? 22.010 12.616 -61.070 1.00 52.69 172 PRO A N 1
ATOM 1348 C CA . PRO A 1 172 ? 23.164 12.522 -61.959 1.00 52.69 172 PRO A CA 1
ATOM 1349 C C . PRO A 1 172 ? 22.785 11.680 -63.183 1.00 52.69 172 PRO A C 1
ATOM 1351 O O . PRO A 1 172 ? 22.318 10.551 -63.030 1.00 52.69 172 PRO A O 1
ATOM 1354 N N . GLN A 1 173 ? 22.948 12.215 -64.396 1.00 45.47 173 GLN A N 1
ATOM 1355 C CA . GLN A 1 173 ? 22.764 11.410 -65.602 1.00 45.47 173 GLN A CA 1
ATOM 1356 C C . GLN A 1 173 ? 23.816 10.298 -65.580 1.00 45.47 173 GLN A C 1
ATOM 1358 O O . GLN A 1 173 ? 25.012 10.573 -65.600 1.00 45.47 173 GLN A O 1
ATOM 1363 N N . SER A 1 174 ? 23.380 9.041 -65.491 1.00 42.72 174 SER A N 1
ATOM 1364 C CA . SER A 1 174 ? 24.261 7.915 -65.779 1.00 42.72 174 SER A CA 1
ATOM 1365 C C . SER A 1 174 ? 24.641 8.030 -67.252 1.00 42.72 174 SER A C 1
ATOM 1367 O O . SER A 1 174 ? 23.772 7.903 -68.117 1.00 42.72 174 SER A O 1
ATOM 1369 N N . ASP A 1 175 ? 25.908 8.343 -67.526 1.00 40.06 175 ASP A N 1
ATOM 1370 C CA . ASP A 1 175 ? 26.477 8.341 -68.871 1.00 40.06 175 ASP A CA 1
ATOM 1371 C C . ASP A 1 175 ? 26.359 6.927 -69.459 1.00 40.06 175 ASP A C 1
ATOM 1373 O O . ASP A 1 175 ? 27.245 6.083 -69.318 1.00 40.06 175 ASP A O 1
ATOM 1377 N N . GLN A 1 176 ? 25.240 6.648 -70.126 1.00 37.91 176 GLN A N 1
ATOM 1378 C CA . GLN A 1 176 ? 25.203 5.630 -71.163 1.00 37.91 176 GLN A CA 1
ATOM 1379 C C . GLN A 1 176 ? 25.712 6.260 -72.466 1.00 37.91 176 GLN A C 1
ATOM 1381 O O . GLN A 1 176 ? 25.205 7.307 -72.877 1.00 37.91 176 GLN A O 1
ATOM 1386 N N . PRO A 1 177 ? 26.699 5.650 -73.144 1.00 40.78 177 PRO A N 1
ATOM 1387 C CA . PRO A 1 177 ? 27.228 6.194 -74.382 1.00 40.78 177 PRO A CA 1
ATOM 1388 C C . PRO A 1 177 ? 26.226 5.919 -75.507 1.00 40.78 177 PRO A C 1
ATOM 1390 O O . PRO A 1 177 ? 26.010 4.769 -75.887 1.00 40.78 177 PRO A O 1
ATOM 1393 N N . GLY A 1 178 ? 25.607 6.968 -76.051 1.00 37.22 178 GLY A N 1
ATOM 1394 C CA . GLY A 1 178 ? 24.655 6.788 -77.144 1.00 37.22 178 GLY A CA 1
ATOM 1395 C C . GLY A 1 178 ? 24.081 8.065 -77.747 1.00 37.22 178 GLY A C 1
ATOM 1396 O O . GLY A 1 178 ? 22.945 8.413 -77.467 1.00 37.22 178 GLY A O 1
ATOM 1397 N N . ASN A 1 179 ? 24.847 8.641 -78.675 1.00 32.47 179 ASN A N 1
ATOM 1398 C CA . ASN A 1 179 ? 24.447 9.528 -79.777 1.00 32.47 179 ASN A CA 1
ATOM 1399 C C . ASN A 1 179 ? 24.026 10.987 -79.506 1.00 32.47 179 ASN A C 1
ATOM 1401 O O . ASN A 1 179 ? 23.085 11.303 -78.792 1.00 32.47 179 ASN A O 1
ATOM 1405 N N . GLN A 1 180 ? 24.749 11.869 -80.201 1.00 40.41 180 GLN A N 1
ATOM 1406 C CA . GLN A 1 180 ? 24.559 13.314 -80.309 1.00 40.41 180 GLN A CA 1
ATOM 1407 C C . GLN A 1 180 ? 23.370 13.699 -81.207 1.00 40.41 180 GLN A C 1
ATOM 1409 O O . GLN A 1 180 ? 22.865 12.876 -81.970 1.00 40.41 180 GLN A O 1
ATOM 1414 N N . THR A 1 181 ? 23.104 15.016 -81.205 1.00 30.92 181 THR A N 1
ATOM 1415 C CA . THR A 1 181 ? 22.228 15.857 -82.058 1.00 30.92 181 THR A CA 1
ATOM 1416 C C . THR A 1 181 ? 20.837 16.087 -81.446 1.00 30.92 181 THR A C 1
ATOM 1418 O O . THR A 1 181 ? 20.193 15.144 -81.018 1.00 30.92 181 THR A O 1
ATOM 1421 N N . ASP A 1 182 ? 20.280 17.291 -81.307 1.00 32.88 182 ASP A N 1
ATOM 1422 C CA . ASP A 1 182 ? 20.656 18.665 -81.662 1.00 32.88 182 ASP A CA 1
ATOM 1423 C C . ASP A 1 182 ? 19.666 19.620 -80.937 1.00 32.88 182 ASP A C 1
ATOM 1425 O O . ASP A 1 182 ? 18.602 19.183 -80.499 1.00 32.88 182 ASP A O 1
ATOM 1429 N N . GLY A 1 183 ? 19.950 20.926 -80.886 1.00 33.03 183 GLY A N 1
ATOM 1430 C CA . GLY A 1 183 ? 18.896 21.956 -80.801 1.00 33.03 183 GLY A CA 1
ATOM 1431 C C . GLY A 1 183 ? 18.368 22.367 -79.415 1.00 33.03 183 GLY A C 1
ATOM 1432 O O . GLY A 1 183 ? 17.403 21.834 -78.878 1.00 33.03 183 GLY A O 1
ATOM 1433 N N . ARG A 1 184 ? 18.936 23.451 -78.884 1.00 36.78 184 ARG A N 1
ATOM 1434 C CA . ARG A 1 184 ? 18.535 24.163 -77.660 1.00 36.78 184 ARG A CA 1
ATOM 1435 C C . ARG A 1 184 ? 17.244 24.983 -77.874 1.00 36.78 184 ARG A C 1
ATOM 1437 O O . ARG A 1 184 ? 17.237 25.894 -78.699 1.00 36.78 184 ARG A O 1
ATOM 1444 N N . LYS A 1 185 ? 16.209 24.766 -77.051 1.00 33.34 185 LYS A N 1
ATOM 1445 C CA . LYS A 1 185 ? 15.191 25.777 -76.680 1.00 33.34 185 LYS A CA 1
ATOM 1446 C C . LYS A 1 185 ? 14.938 25.720 -75.163 1.00 33.34 185 LYS A C 1
ATOM 1448 O O . LYS A 1 185 ? 14.829 24.618 -74.631 1.00 33.34 185 LYS A O 1
ATOM 1453 N N . PRO A 1 186 ? 14.866 26.859 -74.445 1.00 35.62 186 PRO A N 1
ATOM 1454 C CA . PRO A 1 186 ? 14.531 26.878 -73.029 1.00 35.62 186 PRO A CA 1
ATOM 1455 C C . PRO A 1 186 ? 13.009 26.972 -72.891 1.00 35.62 186 PRO A C 1
ATOM 1457 O O . PRO A 1 186 ? 12.444 28.061 -72.943 1.00 35.62 186 PRO A O 1
ATOM 1460 N N . GLU A 1 187 ? 12.335 25.835 -72.751 1.00 29.14 187 GLU A N 1
ATOM 1461 C CA . GLU A 1 187 ? 10.911 25.818 -72.419 1.00 29.14 187 GLU A CA 1
ATOM 1462 C C . GLU A 1 187 ? 10.729 25.714 -70.901 1.00 29.14 187 GLU A C 1
ATOM 1464 O O . GLU A 1 187 ? 11.383 24.935 -70.209 1.00 29.14 187 GLU A O 1
ATOM 1469 N N . HIS A 1 188 ? 9.889 26.620 -70.407 1.00 31.89 188 HIS A N 1
ATOM 1470 C CA . HIS A 1 188 ? 9.487 26.870 -69.031 1.00 31.89 188 HIS A CA 1
ATOM 1471 C C . HIS A 1 188 ? 9.608 25.663 -68.085 1.00 31.89 188 HIS A C 1
ATOM 1473 O O . HIS A 1 188 ? 8.854 24.697 -68.184 1.00 31.89 188 HIS A O 1
ATOM 1479 N N . ARG A 1 189 ? 10.491 25.777 -67.079 1.00 34.69 189 ARG A N 1
ATOM 1480 C CA . ARG A 1 189 ? 10.413 24.980 -65.845 1.00 34.69 189 ARG A CA 1
ATOM 1481 C C . ARG A 1 189 ? 9.093 25.321 -65.152 1.00 34.69 189 ARG A C 1
ATOM 1483 O O . ARG A 1 189 ? 9.028 26.242 -64.342 1.00 34.69 189 ARG A O 1
ATOM 1490 N N . SER A 1 190 ? 8.040 24.588 -65.495 1.00 34.94 190 SER A N 1
ATOM 1491 C CA . SER A 1 190 ? 6.884 24.440 -64.625 1.00 34.94 190 SER A CA 1
ATOM 1492 C C . SER A 1 190 ? 7.406 23.866 -63.309 1.00 34.94 190 SER A C 1
ATOM 1494 O O . SER A 1 190 ? 7.971 22.770 -63.293 1.00 34.94 190 SER A O 1
ATOM 1496 N N . LEU A 1 191 ? 7.296 24.625 -62.216 1.00 40.97 191 LEU A N 1
ATOM 1497 C CA . LEU A 1 191 ? 7.425 24.083 -60.866 1.00 40.97 191 LEU A CA 1
ATOM 1498 C C . LEU A 1 191 ? 6.200 23.195 -60.603 1.00 40.97 191 LEU A C 1
ATOM 1500 O O . LEU A 1 191 ? 5.337 23.529 -59.796 1.00 40.97 191 LEU A O 1
ATOM 1504 N N . GLU A 1 192 ? 6.094 22.065 -61.301 1.00 38.28 192 GLU A N 1
ATOM 1505 C CA . GLU A 1 192 ? 5.288 20.967 -60.788 1.00 38.28 192 GLU A CA 1
ATOM 1506 C C . GLU A 1 192 ? 5.935 20.555 -59.473 1.00 38.28 192 GLU A C 1
ATOM 1508 O O . GLU A 1 192 ? 7.134 20.272 -59.431 1.00 38.28 192 GLU A O 1
ATOM 1513 N N . ALA A 1 193 ? 5.151 20.649 -58.396 1.00 42.19 193 ALA A N 1
ATOM 1514 C CA . ALA A 1 193 ? 5.569 20.411 -57.025 1.00 42.19 193 ALA A CA 1
ATOM 1515 C C . ALA A 1 193 ? 6.512 19.207 -56.974 1.00 42.19 193 ALA A C 1
ATOM 1517 O O . ALA A 1 193 ? 6.086 18.072 -57.175 1.00 42.19 193 ALA A O 1
ATOM 1518 N N . ALA A 1 194 ? 7.806 19.472 -56.775 1.00 44.00 194 ALA A N 1
ATOM 1519 C CA . ALA A 1 194 ? 8.813 18.434 -56.691 1.00 44.00 194 ALA A CA 1
ATOM 1520 C C . ALA A 1 194 ? 8.381 17.470 -55.581 1.00 44.00 194 ALA A C 1
ATOM 1522 O O . ALA A 1 194 ? 8.403 17.818 -54.401 1.00 44.00 194 ALA A O 1
ATOM 1523 N N . VAL A 1 195 ? 7.912 16.279 -55.962 1.00 45.28 195 VAL A N 1
ATOM 1524 C CA . VAL A 1 195 ? 7.520 15.241 -55.009 1.00 45.28 195 VAL A CA 1
ATOM 1525 C C . VAL A 1 195 ? 8.811 14.624 -54.497 1.00 45.28 195 VAL A C 1
ATOM 1527 O O . VAL A 1 195 ? 9.316 13.641 -55.036 1.00 45.28 195 VAL A O 1
ATOM 1530 N N . TYR A 1 196 ? 9.388 15.262 -53.486 1.00 50.47 196 TYR A N 1
ATOM 1531 C CA . TYR A 1 196 ? 10.518 14.719 -52.752 1.00 50.47 196 TYR A CA 1
ATOM 1532 C C . TYR A 1 196 ? 10.058 13.454 -52.035 1.00 50.47 196 TYR A C 1
ATOM 1534 O O . TYR A 1 196 ? 9.100 13.476 -51.257 1.00 50.47 196 TYR A O 1
ATOM 1542 N N . LYS A 1 197 ? 10.729 12.335 -52.298 1.00 53.16 197 LYS A N 1
ATOM 1543 C CA . LYS A 1 197 ? 10.458 11.094 -51.574 1.00 53.16 197 LYS A CA 1
ATOM 1544 C C . LYS A 1 197 ? 11.286 11.130 -50.294 1.00 53.16 197 LYS A C 1
ATOM 1546 O O . LYS A 1 197 ? 12.506 11.067 -50.362 1.00 53.16 197 LYS A O 1
ATOM 1551 N N . THR A 1 198 ? 10.652 11.285 -49.132 1.00 53.06 198 THR A N 1
ATOM 1552 C CA . THR A 1 198 ? 11.380 11.338 -47.855 1.00 53.06 198 THR A CA 1
ATOM 1553 C C . THR A 1 198 ? 12.137 10.023 -47.640 1.00 53.06 198 THR A C 1
ATOM 1555 O O . THR A 1 198 ? 11.497 8.965 -47.592 1.00 53.06 198 THR A O 1
ATOM 1558 N N . PRO A 1 199 ? 13.475 10.045 -47.514 1.00 59.25 199 PRO A N 1
ATOM 1559 C CA . PRO A 1 199 ? 14.234 8.826 -47.302 1.00 59.25 199 PRO A CA 1
ATOM 1560 C C . PRO A 1 199 ? 13.843 8.201 -45.962 1.00 59.25 199 PRO A C 1
ATOM 1562 O O . PRO A 1 199 ? 13.798 8.854 -44.919 1.00 59.25 199 PRO A O 1
ATOM 1565 N N . THR A 1 200 ? 13.529 6.909 -45.997 1.00 60.03 200 THR A N 1
ATOM 1566 C CA . THR A 1 200 ? 13.157 6.151 -44.801 1.00 60.03 200 THR A CA 1
ATOM 1567 C C . THR A 1 200 ? 14.425 5.775 -44.032 1.00 60.03 200 THR A C 1
ATOM 1569 O O . THR A 1 200 ? 15.077 4.787 -44.355 1.00 60.03 200 THR A O 1
ATOM 1572 N N . LEU A 1 201 ? 14.778 6.590 -43.034 1.00 63.97 201 LEU A N 1
ATOM 1573 C CA . LEU A 1 201 ? 15.959 6.416 -42.171 1.00 63.97 201 LEU A CA 1
ATOM 1574 C C . LEU A 1 201 ? 15.830 5.243 -41.186 1.00 63.97 201 LEU A C 1
ATOM 1576 O O . LEU A 1 201 ? 16.822 4.601 -40.853 1.00 63.97 201 LEU A O 1
ATOM 1580 N N . ILE A 1 202 ? 14.608 4.968 -40.723 1.00 68.25 202 ILE A N 1
ATOM 1581 C CA . ILE A 1 202 ? 14.283 3.887 -39.786 1.00 68.25 202 ILE A CA 1
ATOM 1582 C C . ILE A 1 202 ? 13.095 3.109 -40.364 1.00 68.25 202 ILE A C 1
ATOM 1584 O O . ILE A 1 202 ? 12.116 3.734 -40.785 1.00 68.25 202 ILE A O 1
ATOM 1588 N N . PRO A 1 203 ? 13.129 1.764 -40.390 1.00 73.69 203 PRO A N 1
ATOM 1589 C CA . PRO A 1 203 ? 12.009 0.967 -40.866 1.00 73.69 203 PRO A CA 1
ATOM 1590 C C . PRO A 1 203 ? 10.705 1.290 -40.110 1.00 73.69 203 PRO A C 1
ATOM 1592 O O . PRO A 1 203 ? 10.697 1.285 -38.876 1.00 73.69 203 PRO A O 1
ATOM 1595 N N . PRO A 1 204 ? 9.567 1.473 -40.808 1.00 70.44 204 PRO A N 1
ATOM 1596 C CA . PRO A 1 204 ? 8.293 1.862 -40.191 1.00 70.44 204 PRO A CA 1
ATOM 1597 C C . PRO A 1 204 ? 7.748 0.837 -39.186 1.00 70.44 204 PRO A C 1
ATOM 1599 O O . PRO A 1 204 ? 6.917 1.177 -38.356 1.00 70.44 204 PRO A O 1
ATOM 1602 N N . ARG A 1 205 ? 8.239 -0.408 -39.219 1.00 74.25 205 ARG A N 1
ATOM 1603 C CA . ARG A 1 205 ? 7.881 -1.463 -38.257 1.00 74.25 205 ARG A CA 1
ATOM 1604 C C . ARG A 1 205 ? 8.502 -1.262 -36.870 1.00 74.25 205 ARG A C 1
ATOM 1606 O O . ARG A 1 205 ? 7.976 -1.788 -35.901 1.00 74.25 205 ARG A O 1
ATOM 1613 N N . VAL A 1 206 ? 9.607 -0.522 -36.779 1.00 77.75 206 VAL A N 1
ATOM 1614 C CA . VAL A 1 206 ? 10.374 -0.313 -35.533 1.00 77.75 206 VAL A CA 1
ATOM 1615 C C . VAL A 1 206 ? 9.982 0.999 -34.848 1.00 77.75 206 VAL A C 1
ATOM 1617 O O . VAL A 1 206 ? 10.165 1.160 -33.647 1.00 77.75 206 VAL A O 1
ATOM 1620 N N . LEU A 1 207 ? 9.391 1.926 -35.604 1.00 78.88 207 LEU A N 1
ATOM 1621 C CA . LEU A 1 207 ? 8.937 3.233 -35.130 1.00 78.88 207 LEU A CA 1
ATOM 1622 C C . LEU A 1 207 ? 7.951 3.171 -33.944 1.00 78.88 207 LEU A C 1
ATOM 1624 O O . LEU A 1 207 ? 8.183 3.908 -32.988 1.00 78.88 207 LEU A O 1
ATOM 1628 N N . PRO A 1 208 ? 6.911 2.310 -33.944 1.00 84.50 208 PRO A N 1
ATOM 1629 C CA . PRO A 1 208 ? 6.001 2.190 -32.800 1.00 84.50 208 PRO A CA 1
ATOM 1630 C C . PRO A 1 208 ? 6.725 1.735 -31.527 1.00 84.50 208 PRO A C 1
ATOM 1632 O O . PRO A 1 208 ? 6.621 2.374 -30.489 1.00 84.50 208 PRO A O 1
ATOM 1635 N N . LEU A 1 209 ? 7.569 0.708 -31.648 1.00 82.56 209 LEU A N 1
ATOM 1636 C CA . LEU A 1 209 ? 8.359 0.158 -30.545 1.00 82.56 209 LEU A CA 1
ATOM 1637 C C . LEU A 1 209 ? 9.317 1.204 -29.943 1.00 82.56 209 LEU A C 1
ATOM 1639 O O . LEU A 1 209 ? 9.449 1.342 -28.728 1.00 82.56 209 LEU A O 1
ATOM 1643 N N . LEU A 1 210 ? 9.974 1.975 -30.812 1.00 84.38 210 LEU A N 1
ATOM 1644 C CA . LEU A 1 210 ? 10.865 3.062 -30.418 1.00 84.38 210 LEU A CA 1
ATOM 1645 C C . LEU A 1 210 ? 10.101 4.202 -29.728 1.00 84.38 210 LEU A C 1
ATOM 1647 O O . LEU A 1 210 ? 10.610 4.802 -28.782 1.00 84.38 210 LEU A O 1
ATOM 1651 N N . HIS A 1 211 ? 8.884 4.493 -30.193 1.00 85.88 211 HIS A N 1
ATOM 1652 C CA . HIS A 1 211 ? 8.002 5.485 -29.589 1.00 85.88 211 HIS A CA 1
ATOM 1653 C C . HIS A 1 211 ? 7.553 5.063 -28.186 1.00 85.88 211 HIS A C 1
ATOM 1655 O O . HIS A 1 211 ? 7.625 5.876 -27.266 1.00 85.88 211 HIS A O 1
ATOM 1661 N N . ASP A 1 212 ? 7.176 3.799 -27.995 1.00 84.44 212 ASP A N 1
ATOM 1662 C CA . ASP A 1 212 ? 6.761 3.271 -26.691 1.00 84.44 212 ASP A CA 1
ATOM 1663 C C . ASP A 1 212 ? 7.905 3.323 -25.668 1.00 84.44 212 ASP A C 1
ATOM 1665 O O . ASP A 1 212 ? 7.721 3.793 -24.540 1.00 84.44 212 ASP A O 1
ATOM 1669 N N . LEU A 1 213 ? 9.120 2.950 -26.086 1.00 85.12 213 LEU A N 1
ATOM 1670 C CA . LEU A 1 213 ? 10.334 3.092 -25.275 1.00 85.12 213 LEU A CA 1
ATOM 1671 C C . LEU A 1 213 ? 10.637 4.553 -24.931 1.00 85.12 213 LEU A C 1
ATOM 1673 O O . LEU A 1 213 ? 10.904 4.875 -23.772 1.00 85.12 213 LEU A O 1
ATOM 1677 N N . ALA A 1 214 ? 10.576 5.450 -25.919 1.00 86.00 214 ALA A N 1
ATOM 1678 C CA . ALA A 1 214 ? 10.819 6.874 -25.707 1.00 86.00 214 ALA A CA 1
ATOM 1679 C C . ALA A 1 214 ? 9.796 7.476 -24.736 1.00 86.00 214 ALA A C 1
ATOM 1681 O O . ALA A 1 214 ? 10.177 8.190 -23.809 1.00 86.00 214 ALA A O 1
ATOM 1682 N N . ASN A 1 215 ? 8.513 7.144 -24.890 1.00 87.31 215 ASN A N 1
ATOM 1683 C CA . ASN A 1 215 ? 7.455 7.576 -23.980 1.00 87.31 215 ASN A CA 1
ATOM 1684 C C . ASN A 1 215 ? 7.723 7.102 -22.551 1.00 87.31 215 ASN A C 1
ATOM 1686 O O . ASN A 1 215 ? 7.614 7.890 -21.612 1.00 87.31 215 ASN A O 1
ATOM 1690 N N . GLN A 1 216 ? 8.126 5.844 -22.376 1.00 85.31 216 GLN A N 1
ATOM 1691 C CA . GLN A 1 216 ? 8.431 5.281 -21.062 1.00 85.31 216 GLN A CA 1
ATOM 1692 C C . GLN A 1 216 ? 9.649 5.941 -20.404 1.00 85.31 216 GLN A C 1
ATOM 1694 O O . GLN A 1 216 ? 9.603 6.264 -19.213 1.00 85.31 216 GLN A O 1
ATOM 1699 N N . LEU A 1 217 ? 10.700 6.237 -21.175 1.00 85.31 217 LEU A N 1
ATOM 1700 C CA . LEU A 1 217 ? 11.866 6.990 -20.701 1.00 85.31 217 LEU A CA 1
ATOM 1701 C C . LEU A 1 217 ? 11.507 8.437 -20.334 1.00 85.31 217 LEU A C 1
ATOM 1703 O O . LEU A 1 217 ? 11.951 8.940 -19.301 1.00 85.31 217 LEU A O 1
ATOM 1707 N N . VAL A 1 218 ? 10.674 9.107 -21.133 1.00 87.25 218 VAL A N 1
ATOM 1708 C CA . VAL A 1 218 ? 10.207 10.476 -20.856 1.00 87.25 218 VAL A CA 1
ATOM 1709 C C . VAL A 1 218 ? 9.354 10.515 -19.589 1.00 87.25 218 VAL A C 1
ATOM 1711 O O . VAL A 1 218 ? 9.607 11.347 -18.719 1.00 87.25 218 VAL A O 1
ATOM 1714 N N . GLN A 1 219 ? 8.408 9.585 -19.433 1.00 83.56 219 GLN A N 1
ATOM 1715 C CA . GLN A 1 219 ? 7.591 9.461 -18.220 1.00 83.56 219 GLN A CA 1
ATOM 1716 C C . GLN A 1 219 ? 8.430 9.138 -16.977 1.00 83.56 219 GLN A C 1
ATOM 1718 O O . GLN A 1 219 ? 8.084 9.552 -15.875 1.00 83.56 219 GLN A O 1
ATOM 1723 N N . ALA A 1 220 ? 9.549 8.431 -17.143 1.00 80.50 220 ALA A N 1
ATOM 1724 C CA . ALA A 1 220 ? 10.518 8.185 -16.079 1.00 80.50 220 ALA A CA 1
ATOM 1725 C C . ALA A 1 220 ? 11.453 9.385 -15.803 1.00 80.50 220 ALA A C 1
ATOM 1727 O O . ALA A 1 220 ? 12.360 9.268 -14.983 1.00 80.50 220 ALA A O 1
ATOM 1728 N N . GLY A 1 221 ? 11.293 10.522 -16.492 1.00 82.44 221 GLY A N 1
ATOM 1729 C CA . GLY A 1 221 ? 12.132 11.718 -16.335 1.00 82.44 221 GLY A CA 1
ATOM 1730 C C . GLY A 1 221 ? 13.459 11.689 -17.106 1.00 82.44 221 GLY A C 1
ATOM 1731 O O . GLY A 1 22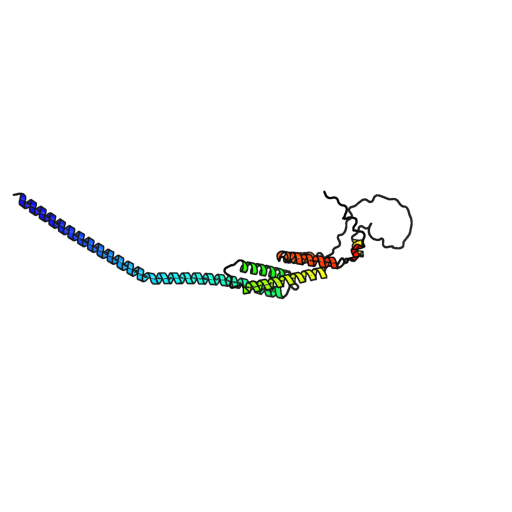1 ? 14.247 12.629 -17.015 1.00 82.44 221 GLY A O 1
ATOM 1732 N N . HIS A 1 222 ? 13.705 10.658 -17.917 1.00 83.94 222 HIS A N 1
ATOM 1733 C CA . HIS A 1 222 ? 14.960 10.428 -18.645 1.00 83.94 222 HIS A CA 1
ATOM 1734 C C . HIS A 1 222 ? 14.950 11.035 -20.065 1.00 83.94 222 HIS A C 1
ATOM 1736 O O . HIS A 1 222 ? 15.697 10.621 -20.951 1.00 83.94 222 HIS A O 1
ATOM 1742 N N . GLN A 1 223 ? 14.152 12.084 -20.290 1.00 83.44 223 GLN A N 1
ATOM 1743 C CA . GLN A 1 223 ? 14.026 12.770 -21.586 1.00 83.44 223 GLN A CA 1
ATOM 1744 C C . GLN A 1 223 ? 15.366 13.279 -22.149 1.00 83.44 223 GLN A C 1
ATOM 1746 O O . GLN A 1 223 ? 15.626 13.171 -23.346 1.00 83.44 223 GLN A O 1
ATOM 1751 N N . GLN A 1 224 ? 16.254 13.791 -21.287 1.00 81.38 224 GLN A N 1
ATOM 1752 C CA . GLN A 1 224 ? 17.565 14.287 -21.715 1.00 81.38 224 GLN A CA 1
ATOM 1753 C C . GLN A 1 224 ? 18.479 13.148 -22.175 1.00 81.38 224 GLN A C 1
ATOM 1755 O O . GLN A 1 224 ? 19.239 13.325 -23.124 1.00 81.38 224 GLN A O 1
ATOM 1760 N N . GLN A 1 225 ? 18.408 11.989 -21.514 1.00 80.12 225 GLN A N 1
ATOM 1761 C CA . GLN A 1 225 ? 19.155 10.793 -21.904 1.00 80.12 225 GLN A CA 1
ATOM 1762 C C . GLN A 1 225 ? 18.652 10.279 -23.252 1.00 80.12 225 GLN A C 1
ATOM 1764 O O . GLN A 1 225 ? 19.447 10.110 -24.173 1.00 80.12 225 GLN A O 1
ATOM 1769 N N . CYS A 1 226 ? 17.332 10.155 -23.406 1.00 82.75 226 CYS A N 1
ATOM 1770 C CA . CYS A 1 226 ? 16.688 9.763 -24.658 1.00 82.75 226 CYS A CA 1
ATOM 1771 C C . CYS A 1 226 ? 17.120 10.665 -25.832 1.00 82.75 226 CYS A C 1
ATOM 1773 O O . CYS A 1 226 ? 17.552 10.173 -26.875 1.00 82.75 226 CYS A O 1
ATOM 1775 N N . ALA A 1 227 ? 17.092 11.990 -25.644 1.00 81.50 227 ALA A N 1
ATOM 1776 C CA . ALA A 1 227 ? 17.518 12.952 -26.662 1.00 81.50 227 ALA A CA 1
ATOM 1777 C C . ALA A 1 227 ? 19.024 12.870 -26.975 1.00 81.50 227 ALA A C 1
ATOM 1779 O O . ALA A 1 227 ? 19.416 12.964 -28.139 1.00 81.50 227 ALA A O 1
ATOM 1780 N N . LYS A 1 228 ? 19.876 12.674 -25.957 1.00 83.62 228 LYS A N 1
ATOM 1781 C CA . LYS A 1 228 ? 21.327 12.485 -26.136 1.00 83.62 228 LYS A CA 1
ATOM 1782 C C . LYS A 1 228 ? 21.635 11.221 -26.930 1.00 83.62 228 LYS A C 1
ATOM 1784 O O . LYS A 1 228 ? 22.450 11.282 -27.843 1.00 83.62 228 LYS A O 1
ATOM 1789 N N . ILE A 1 229 ? 20.978 10.109 -26.602 1.00 81.50 229 ILE A N 1
ATOM 1790 C CA . ILE A 1 229 ? 21.137 8.824 -27.292 1.00 81.50 229 ILE A CA 1
ATOM 1791 C C . ILE A 1 229 ? 20.754 8.964 -28.762 1.00 81.50 229 ILE A C 1
ATOM 1793 O O . ILE A 1 229 ? 21.538 8.606 -29.640 1.00 81.50 229 ILE A O 1
ATOM 1797 N N . TYR A 1 230 ? 19.579 9.539 -29.021 1.00 81.12 230 TYR A N 1
ATOM 1798 C CA . TYR A 1 230 ? 19.097 9.773 -30.376 1.00 81.12 230 TYR A CA 1
ATOM 1799 C C . TYR A 1 230 ? 20.059 10.669 -31.169 1.00 81.12 230 TYR A C 1
ATOM 1801 O O . TYR A 1 230 ? 20.487 10.304 -32.261 1.00 81.12 230 TYR A O 1
ATOM 1809 N N . ARG A 1 231 ? 20.477 11.808 -30.594 1.00 79.19 231 ARG A N 1
ATOM 1810 C CA . ARG A 1 231 ? 21.405 12.744 -31.246 1.00 79.19 231 ARG A CA 1
ATOM 1811 C C . ARG A 1 231 ? 22.766 12.114 -31.522 1.00 79.19 231 ARG A C 1
ATOM 1813 O O . ARG A 1 231 ? 23.273 12.285 -32.621 1.00 79.19 231 ARG A O 1
ATOM 1820 N N . TYR A 1 232 ? 23.344 11.407 -30.551 1.00 78.00 232 TYR A N 1
ATOM 1821 C CA . TYR A 1 232 ? 24.639 10.741 -30.699 1.00 78.00 232 TYR A CA 1
ATOM 1822 C C . TYR A 1 232 ? 24.622 9.763 -31.873 1.00 78.00 232 TYR A C 1
ATOM 1824 O O . TYR A 1 232 ? 25.482 9.836 -32.747 1.00 78.00 232 TYR A O 1
ATOM 1832 N N . LEU A 1 233 ? 23.590 8.921 -31.945 1.00 71.06 233 LEU A N 1
ATOM 1833 C CA . LEU A 1 233 ? 23.431 7.980 -33.044 1.00 71.06 233 LEU A CA 1
ATOM 1834 C C . LEU A 1 233 ? 23.239 8.718 -34.375 1.00 71.06 233 LEU A C 1
ATOM 1836 O O . LEU A 1 233 ? 23.988 8.455 -35.310 1.00 71.06 233 LEU A O 1
ATOM 1840 N N . CYS A 1 234 ? 22.358 9.721 -34.452 1.00 67.25 234 CYS A N 1
ATOM 1841 C CA . CYS A 1 234 ? 22.211 10.539 -35.662 1.00 67.25 234 CYS A CA 1
ATOM 1842 C C . CYS A 1 234 ? 23.526 11.209 -36.109 1.00 67.25 234 CYS A C 1
ATOM 1844 O O . CYS A 1 234 ? 23.809 11.241 -37.302 1.00 67.25 234 CYS A O 1
ATOM 1846 N N . THR A 1 235 ? 24.351 11.714 -35.187 1.00 66.50 235 THR A N 1
ATOM 1847 C CA . THR A 1 235 ? 25.658 12.314 -35.512 1.00 66.50 235 THR A CA 1
ATOM 1848 C C . THR A 1 235 ? 26.669 11.273 -36.003 1.00 66.50 235 THR A C 1
ATOM 1850 O O . THR A 1 235 ? 27.426 11.559 -36.923 1.00 66.50 235 THR A O 1
ATOM 1853 N N . CYS A 1 236 ? 26.659 10.050 -35.466 1.00 62.62 236 CYS A N 1
ATOM 1854 C CA . CYS A 1 236 ? 27.493 8.957 -35.976 1.00 62.62 236 CYS A CA 1
ATOM 1855 C C . CYS A 1 236 ? 27.086 8.498 -37.389 1.00 62.62 236 CYS A C 1
ATOM 1857 O O . CYS A 1 236 ? 27.943 8.048 -38.147 1.00 62.62 236 CYS A O 1
ATOM 1859 N N . PHE A 1 237 ? 25.804 8.617 -37.758 1.00 58.59 237 PHE A N 1
ATOM 1860 C CA . PHE A 1 237 ? 25.305 8.242 -39.090 1.00 58.59 237 PHE A CA 1
ATOM 1861 C C . PHE A 1 237 ? 25.490 9.327 -40.157 1.00 58.59 237 PHE A C 1
ATOM 1863 O O . PHE A 1 237 ? 25.585 9.001 -41.339 1.00 58.59 237 PHE A O 1
ATOM 1870 N N . PHE A 1 238 ? 25.591 10.592 -39.750 1.00 56.38 238 PHE A N 1
ATOM 1871 C CA . PHE A 1 238 ? 25.975 11.712 -40.609 1.00 56.38 238 PHE A CA 1
ATOM 1872 C C . PHE A 1 238 ? 27.359 12.232 -40.189 1.00 56.38 238 PHE A C 1
ATOM 1874 O O . PHE A 1 238 ? 27.448 13.311 -39.599 1.00 56.38 238 PHE A O 1
ATOM 1881 N N . PRO A 1 239 ? 28.451 11.482 -40.450 1.00 47.00 239 PRO A N 1
ATOM 1882 C CA . PRO A 1 239 ? 29.793 11.985 -40.192 1.00 47.00 239 PRO A CA 1
ATOM 1883 C C . PRO A 1 239 ? 30.044 13.255 -41.016 1.00 47.00 239 PRO A C 1
ATOM 1885 O O . PRO A 1 239 ? 29.434 13.458 -42.068 1.00 47.00 239 PRO A O 1
ATOM 1888 N N . GLU A 1 240 ? 30.966 14.090 -40.538 1.00 44.44 240 GLU A N 1
ATOM 1889 C CA . GLU A 1 240 ? 31.336 15.436 -41.019 1.00 44.44 240 GLU A CA 1
ATOM 1890 C C . GLU A 1 240 ? 31.552 15.599 -42.545 1.00 44.44 240 GLU A C 1
ATOM 1892 O O . GLU A 1 240 ? 31.636 16.721 -43.037 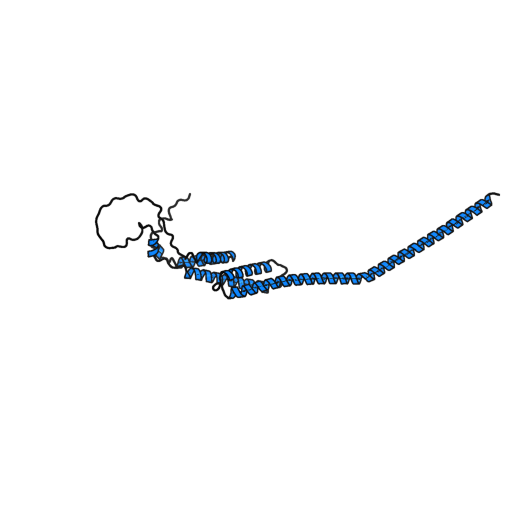1.00 44.44 240 GLU A O 1
ATOM 1897 N N . ASN A 1 241 ? 31.555 14.520 -43.331 1.00 39.00 241 ASN A N 1
ATOM 1898 C CA . ASN A 1 241 ? 31.627 14.540 -44.794 1.00 39.00 241 ASN A CA 1
ATOM 1899 C C . ASN A 1 241 ? 30.393 15.136 -45.501 1.00 39.00 241 ASN A C 1
ATOM 1901 O O . ASN A 1 241 ? 30.469 15.435 -46.692 1.00 39.00 241 ASN A O 1
ATOM 1905 N N . TRP A 1 242 ? 29.276 15.366 -44.803 1.00 46.09 242 TRP A N 1
ATOM 1906 C CA . TRP A 1 242 ? 28.122 16.084 -45.371 1.00 46.09 242 TRP A CA 1
ATOM 1907 C C . TRP A 1 242 ? 28.302 17.612 -45.415 1.00 46.09 242 TRP A C 1
ATOM 1909 O O . TRP A 1 242 ? 27.545 18.287 -46.112 1.00 46.09 242 TRP A O 1
ATOM 1919 N N . TYR A 1 243 ? 29.331 18.173 -44.762 1.00 41.34 243 TYR A N 1
ATOM 1920 C CA . TYR A 1 243 ? 29.665 19.604 -44.882 1.00 41.34 243 TYR A CA 1
ATOM 1921 C C . TYR A 1 243 ? 30.176 20.004 -46.278 1.00 41.34 243 TYR A C 1
ATOM 1923 O O . TYR A 1 243 ? 30.241 21.194 -46.580 1.00 41.34 243 TYR A O 1
ATOM 1931 N N . TYR A 1 244 ? 30.496 19.035 -47.144 1.00 38.84 244 TYR A N 1
ATOM 1932 C CA . TYR A 1 244 ? 30.994 19.272 -48.503 1.00 38.84 244 TYR A CA 1
ATOM 1933 C C . TYR A 1 244 ? 29.941 19.110 -49.612 1.00 38.84 244 TYR A C 1
ATOM 1935 O O . TYR A 1 244 ? 30.299 19.079 -50.788 1.00 38.84 244 TYR A O 1
ATOM 1943 N N . TYR A 1 245 ? 28.647 19.035 -49.277 1.00 37.66 245 TYR A N 1
ATOM 1944 C CA . TYR A 1 245 ? 27.575 19.063 -50.276 1.00 37.66 245 TYR A CA 1
ATOM 1945 C C . TYR A 1 245 ? 26.835 20.413 -50.259 1.00 37.66 245 TYR A C 1
ATOM 1947 O O . TYR A 1 245 ? 26.417 20.872 -49.193 1.00 37.66 245 TYR A O 1
ATOM 1955 N N . PRO A 1 246 ? 26.645 21.078 -51.418 1.00 37.00 246 PRO A N 1
ATOM 1956 C CA . PRO A 1 246 ? 26.182 22.461 -51.512 1.00 37.00 246 PRO A CA 1
ATOM 1957 C C . PRO A 1 246 ? 24.657 22.555 -51.356 1.00 37.00 246 PRO A C 1
ATOM 1959 O O . PRO A 1 246 ? 23.964 23.090 -52.215 1.00 37.00 246 PRO A O 1
ATOM 1962 N N . PHE A 1 247 ? 24.111 22.026 -50.262 1.00 34.97 247 PHE A N 1
ATOM 1963 C CA . PHE A 1 247 ? 22.689 22.141 -49.922 1.00 34.97 247 PHE A CA 1
ATOM 1964 C C . PHE A 1 247 ? 22.423 23.176 -48.817 1.00 34.97 247 PHE A C 1
ATOM 1966 O O . PHE A 1 247 ? 21.281 23.375 -48.414 1.00 34.97 247 PHE A O 1
ATOM 1973 N N . ASN A 1 248 ? 23.460 23.885 -48.350 1.00 31.20 248 ASN A N 1
ATOM 1974 C CA . ASN A 1 248 ? 23.356 24.863 -47.263 1.00 31.20 248 ASN A CA 1
ATOM 1975 C C . ASN A 1 248 ? 23.171 26.322 -47.729 1.00 31.20 248 ASN A C 1
ATOM 1977 O O . ASN A 1 248 ? 23.523 27.250 -47.006 1.00 31.20 248 ASN A O 1
ATOM 1981 N N . LYS A 1 249 ? 22.642 26.552 -48.942 1.00 34.75 249 LYS A N 1
ATOM 1982 C CA . LYS A 1 249 ? 22.302 27.911 -49.414 1.00 34.75 249 LYS A CA 1
ATOM 1983 C C . LYS A 1 249 ? 20.800 28.218 -49.411 1.00 34.75 249 LYS A C 1
ATOM 1985 O O . LYS A 1 249 ? 20.428 29.367 -49.591 1.00 34.75 249 LYS A O 1
ATOM 1990 N N . SER A 1 250 ? 19.939 27.236 -49.137 1.00 34.69 250 SER A N 1
ATOM 1991 C CA . SER A 1 250 ? 18.482 27.414 -49.280 1.00 34.69 250 SER A CA 1
ATOM 1992 C C . SER A 1 250 ? 17.714 27.530 -47.959 1.00 34.69 250 SER A C 1
ATOM 1994 O O . SER A 1 250 ? 16.514 27.762 -47.991 1.00 34.69 250 SER A O 1
ATOM 1996 N N . PHE A 1 251 ? 18.373 27.391 -46.802 1.00 31.67 251 PHE A N 1
ATOM 1997 C CA . PHE A 1 251 ? 17.727 27.547 -45.487 1.00 31.67 251 PHE A CA 1
ATOM 1998 C C . PHE A 1 251 ? 18.022 28.886 -44.795 1.00 31.67 251 PHE A C 1
ATOM 2000 O O . PHE A 1 251 ? 17.431 29.167 -43.757 1.00 31.67 251 PHE A O 1
ATOM 2007 N N . HIS A 1 252 ? 18.904 29.722 -45.358 1.00 32.28 252 HIS A N 1
ATOM 2008 C CA . HIS A 1 252 ? 19.257 31.020 -44.767 1.00 32.28 252 HIS A CA 1
ATOM 2009 C C . HIS A 1 252 ? 18.462 32.209 -45.346 1.00 32.28 252 HIS A C 1
ATOM 2011 O O . HIS A 1 252 ? 18.586 33.326 -44.846 1.00 32.28 252 HIS A O 1
ATOM 2017 N N . GLU A 1 253 ? 17.609 31.982 -46.349 1.00 35.16 253 GLU A N 1
ATOM 2018 C CA . GLU A 1 253 ? 16.724 33.003 -46.924 1.00 35.16 253 GLU A CA 1
ATOM 2019 C C . GLU A 1 253 ? 15.261 32.543 -46.871 1.00 35.16 253 GLU A C 1
ATOM 2021 O O . GLU A 1 253 ? 14.689 32.076 -47.851 1.00 35.16 253 GLU A O 1
ATOM 2026 N N . ALA A 1 254 ? 14.636 32.701 -45.706 1.00 27.89 254 ALA A N 1
ATOM 2027 C CA . ALA A 1 254 ? 13.196 32.918 -45.616 1.00 27.89 254 ALA A CA 1
ATOM 2028 C C . ALA A 1 254 ? 12.945 33.991 -44.538 1.00 27.89 254 ALA A C 1
ATOM 2030 O O . ALA A 1 254 ? 13.472 33.865 -43.429 1.00 27.89 254 ALA A O 1
ATOM 2031 N N . PRO A 1 255 ? 12.234 35.084 -44.865 1.00 32.69 255 PRO A N 1
ATOM 2032 C CA . PRO A 1 255 ? 12.124 36.255 -44.007 1.00 32.69 255 PRO A CA 1
ATOM 2033 C C . PRO A 1 255 ? 11.190 35.997 -42.823 1.00 32.69 255 PRO A C 1
ATOM 2035 O O . PRO A 1 255 ? 10.167 35.329 -42.955 1.00 32.69 255 PRO A O 1
ATOM 2038 N N . MET A 1 256 ? 11.547 36.580 -41.679 1.00 34.41 256 MET A N 1
ATOM 2039 C CA . MET A 1 256 ? 10.656 36.740 -40.533 1.00 34.41 256 MET A CA 1
ATOM 2040 C C . MET A 1 256 ? 9.417 37.542 -40.951 1.00 34.41 256 MET A C 1
ATOM 2042 O O . MET A 1 256 ? 9.539 38.717 -41.308 1.00 34.41 256 MET A O 1
ATOM 2046 N N . ALA A 1 257 ? 8.252 36.906 -40.869 1.00 32.53 257 ALA A N 1
ATOM 2047 C CA . ALA A 1 257 ? 6.947 37.541 -40.729 1.00 32.53 257 ALA A CA 1
ATOM 2048 C C . ALA A 1 257 ? 6.105 36.691 -39.773 1.00 32.53 257 ALA A C 1
ATOM 2050 O O . ALA A 1 257 ? 6.044 35.459 -39.996 1.00 32.53 257 ALA A O 1
#